Protein AF-A0A9P9JAS7-F1 (afdb_monomer_lite)

Radius of gyration: 29.0 Å; chains: 1; bounding box: 61×31×94 Å

Sequence (196 aa):
MQTLDLPKITDNLLELAVKLEAFAKVIIDGESLAVHAGHPADKQPMRDRVAIAGLTMTPQEVTQYEAWVSGCTVPPIHWKTGRKRSPSLVAKAHYELRAQAMNVIWECNQATPENVVWLTTKKAHMMPLITAIVKIAKARKDLVASVAELDAAELQFTREALATTTKGLTKTGLLSAGYPTGSPTPGTSSGPVSRL

Organism: NCBI:txid1079267

Secondary structure (DSSP, 8-state):
----PPP-TT--HHHHHHHHHHHHHHHHTT--HHHHTT-------TTHHHHHHHHTS-HHHHHHHHHHHTTPPPPP--TTTS----S-STTHHHHHHHHHHHHHHTT-S---HHHHHHHHHH-GGGHHHHHHHHHHHHHHHHHHHHHHHHHHHHHHHHHHHHHHHHHHHHHTTSS-S-----PPPP----------

Foldseek 3Di:
DAAQDFDALPDDPVRLVVSVVVVVVCVVVVHFNCVSNPNDDDPDDPVCLLVVLVVVADPLLNVVQVCLVVPNDDDDDPLVVLFDDDPDPVCQVVLALLQVLVCVSNVHDRRHSRNVVSCCVPPVSCVSPSVSSSSSVVSVVVVVVSVVVSVVSSVVSVVSSVVSSQSSCVVVVNDDPDDDPPDDDDDDDDDDDDDD

Structure (mmCIF, N/CA/C/O backbone):
data_AF-A0A9P9JAS7-F1
#
_entry.id   AF-A0A9P9JAS7-F1
#
loop_
_atom_site.group_PDB
_atom_site.id
_atom_site.type_symbol
_atom_site.label_atom_id
_atom_site.label_alt_id
_atom_site.label_comp_id
_atom_site.label_asym_id
_atom_site.label_entity_id
_atom_site.label_seq_id
_atom_site.pdbx_PDB_ins_code
_atom_site.Cartn_x
_atom_site.Cartn_y
_atom_site.Cartn_z
_atom_site.occupancy
_atom_site.B_iso_or_equiv
_atom_site.auth_seq_id
_atom_site.auth_comp_id
_atom_site.auth_asym_id
_atom_site.auth_atom_id
_atom_site.pdbx_PDB_model_num
ATOM 1 N N . MET A 1 1 ? 27.253 0.731 -12.496 1.00 42.53 1 MET A N 1
ATOM 2 C CA . MET A 1 1 ? 26.172 0.343 -13.425 1.00 42.53 1 MET A CA 1
ATOM 3 C C . MET A 1 1 ? 26.520 0.921 -14.780 1.00 42.53 1 MET A C 1
ATOM 5 O O . MET A 1 1 ? 26.844 2.100 -14.836 1.00 42.53 1 MET A O 1
ATOM 9 N N . GLN A 1 2 ? 26.563 0.094 -15.819 1.00 47.34 2 GLN A N 1
ATOM 10 C CA . GLN A 1 2 ? 26.853 0.529 -17.183 1.00 47.34 2 GLN A CA 1
ATOM 11 C C . GLN A 1 2 ? 25.507 0.743 -17.883 1.00 47.34 2 GLN A C 1
ATOM 13 O O . GLN A 1 2 ? 24.706 -0.184 -17.945 1.00 47.34 2 GLN A O 1
ATOM 18 N N . THR A 1 3 ? 25.222 1.971 -18.312 1.00 58.91 3 THR A N 1
ATOM 19 C CA . THR A 1 3 ? 23.996 2.309 -19.047 1.00 58.91 3 THR A CA 1
ATOM 20 C C . THR A 1 3 ? 24.071 1.760 -20.467 1.00 58.91 3 THR A C 1
ATOM 22 O O . THR A 1 3 ? 25.083 1.930 -21.148 1.00 58.91 3 THR A O 1
ATOM 25 N N . LEU A 1 4 ? 23.009 1.086 -20.896 1.00 69.44 4 LEU A N 1
ATOM 26 C CA . LEU A 1 4 ? 22.873 0.512 -22.227 1.00 69.44 4 LEU A CA 1
ATOM 27 C C . LEU A 1 4 ? 22.334 1.575 -23.188 1.00 69.44 4 LEU A C 1
ATOM 29 O O . LEU A 1 4 ? 21.207 2.046 -23.043 1.00 69.44 4 LEU A O 1
ATOM 33 N N . ASP A 1 5 ? 23.155 1.961 -24.163 1.00 74.00 5 ASP A N 1
ATOM 34 C CA . ASP A 1 5 ? 22.785 2.971 -25.151 1.00 74.00 5 ASP A CA 1
ATOM 35 C C . ASP A 1 5 ? 21.806 2.411 -26.187 1.00 74.00 5 ASP A C 1
ATOM 37 O O . ASP A 1 5 ? 22.015 1.335 -26.755 1.00 74.00 5 ASP A O 1
ATOM 41 N N . LEU A 1 6 ? 20.777 3.197 -26.514 1.00 72.75 6 LEU A N 1
ATOM 42 C CA . LEU A 1 6 ? 19.890 2.896 -27.634 1.00 72.75 6 LEU A CA 1
ATOM 43 C C . LEU A 1 6 ? 20.674 2.818 -28.960 1.00 72.75 6 LEU A C 1
ATOM 45 O O . LEU A 1 6 ? 21.610 3.606 -29.188 1.00 72.75 6 LEU A O 1
ATOM 49 N N . PRO A 1 7 ? 20.279 1.911 -29.876 1.00 79.25 7 PRO A N 1
ATOM 50 C CA . PRO A 1 7 ? 20.753 1.946 -31.245 1.00 79.25 7 PRO A CA 1
ATOM 51 C C . PRO A 1 7 ? 20.388 3.288 -31.872 1.00 79.25 7 PRO A C 1
ATOM 53 O O . PRO A 1 7 ? 19.280 3.794 -31.691 1.00 79.25 7 PRO A O 1
ATOM 56 N N . LYS A 1 8 ? 21.318 3.867 -32.620 1.00 79.69 8 LYS A N 1
ATOM 57 C CA . LYS A 1 8 ? 21.132 5.106 -33.371 1.00 79.69 8 LYS A CA 1
ATOM 58 C C . LYS A 1 8 ? 21.101 4.774 -34.851 1.00 79.69 8 LYS A C 1
ATOM 60 O O . LYS A 1 8 ? 21.763 3.859 -35.322 1.00 79.69 8 LYS A O 1
ATOM 65 N N . ILE A 1 9 ? 20.380 5.578 -35.625 1.00 69.75 9 ILE A N 1
ATOM 66 C CA . ILE A 1 9 ? 20.263 5.376 -37.080 1.00 69.75 9 ILE A CA 1
ATOM 67 C C . ILE A 1 9 ? 21.597 5.571 -37.829 1.00 69.75 9 ILE A C 1
ATOM 69 O O . ILE A 1 9 ? 21.715 5.236 -39.007 1.00 69.75 9 ILE A O 1
ATOM 73 N N . THR A 1 10 ? 22.571 6.188 -37.161 1.00 74.44 10 THR A N 1
ATOM 74 C CA . THR A 1 10 ? 23.934 6.416 -37.645 1.00 74.44 10 THR A CA 1
ATOM 75 C C . THR A 1 10 ? 24.889 5.289 -37.283 1.00 74.44 10 THR A C 1
ATOM 77 O O . THR A 1 10 ? 26.011 5.313 -37.778 1.00 74.44 10 THR A O 1
ATOM 80 N N . ASP A 1 11 ? 24.473 4.347 -36.430 1.00 74.12 11 ASP A N 1
ATOM 81 C CA . ASP A 1 11 ? 25.316 3.220 -36.049 1.00 74.12 11 ASP A CA 1
ATOM 82 C C . ASP A 1 11 ? 25.628 2.376 -37.288 1.00 74.12 11 ASP A C 1
ATOM 84 O O . ASP A 1 11 ? 24.752 2.087 -38.113 1.00 74.12 11 ASP A O 1
ATOM 88 N N . ASN A 1 12 ? 26.887 1.972 -37.421 1.00 78.88 12 ASN A N 1
ATOM 89 C CA . ASN A 1 12 ? 27.264 0.994 -38.432 1.00 78.88 12 ASN A CA 1
ATOM 90 C C . ASN A 1 12 ? 26.831 -0.425 -38.009 1.00 78.88 12 ASN A C 1
ATOM 92 O O . ASN A 1 12 ? 26.418 -0.664 -36.875 1.00 78.88 12 ASN A O 1
ATOM 96 N N . LEU A 1 13 ? 26.914 -1.392 -38.929 1.00 72.06 13 LEU A N 1
ATOM 97 C CA . LEU A 1 13 ? 26.420 -2.754 -38.689 1.00 72.06 13 LEU A CA 1
ATOM 98 C C . LEU A 1 13 ? 27.088 -3.428 -37.475 1.00 72.06 13 LEU A C 1
ATOM 100 O O . LEU A 1 13 ? 26.426 -4.157 -36.740 1.00 72.06 13 LEU A O 1
ATOM 104 N N . LEU A 1 14 ? 28.380 -3.168 -37.258 1.00 76.81 14 LEU A N 1
ATOM 105 C CA . LEU A 1 14 ? 29.140 -3.728 -36.142 1.00 76.81 14 LEU A CA 1
ATOM 106 C C . LEU A 1 14 ? 28.686 -3.113 -34.809 1.00 76.81 14 LEU A C 1
ATOM 108 O O . LEU A 1 14 ? 28.461 -3.831 -33.841 1.00 76.81 14 LEU A O 1
ATOM 112 N N . GLU A 1 15 ? 28.492 -1.795 -34.774 1.00 78.00 15 GLU A N 1
ATOM 113 C CA . GLU A 1 15 ? 27.984 -1.073 -33.598 1.00 78.00 15 GLU A CA 1
ATOM 114 C C . GLU A 1 15 ? 26.563 -1.513 -33.233 1.00 78.00 15 GLU A C 1
ATOM 116 O O . GLU A 1 15 ? 26.253 -1.721 -32.059 1.00 78.00 15 GLU A O 1
ATOM 121 N N . LEU A 1 16 ? 25.712 -1.710 -34.242 1.00 76.06 16 LEU A N 1
ATOM 122 C CA . LEU A 1 16 ? 24.354 -2.210 -34.066 1.00 76.06 16 LEU A CA 1
ATOM 123 C C . LEU A 1 16 ? 24.351 -3.637 -33.501 1.00 76.06 16 LEU A C 1
ATOM 125 O O . LEU A 1 16 ? 23.605 -3.919 -32.566 1.00 76.06 16 LEU A O 1
ATOM 129 N N . ALA A 1 17 ? 25.207 -4.520 -34.028 1.00 74.38 17 ALA A N 1
ATOM 130 C CA . ALA A 1 17 ? 25.334 -5.894 -33.548 1.00 74.38 17 ALA A CA 1
ATOM 131 C C . ALA A 1 17 ? 25.777 -5.949 -32.077 1.00 74.38 17 ALA A C 1
ATOM 133 O O . ALA A 1 17 ? 25.144 -6.641 -31.284 1.00 74.38 17 ALA A O 1
ATOM 134 N N . VAL A 1 18 ? 26.782 -5.156 -31.690 1.00 81.88 18 VAL A N 1
ATOM 135 C CA . VAL A 1 18 ? 27.270 -5.087 -30.300 1.00 81.88 18 VAL A CA 1
ATOM 136 C C . VAL A 1 18 ? 26.178 -4.594 -29.343 1.00 81.88 18 VAL A C 1
ATOM 138 O O . VAL A 1 18 ? 26.009 -5.149 -28.257 1.00 81.88 18 VAL A O 1
ATOM 141 N N . LYS A 1 19 ? 25.397 -3.579 -29.735 1.00 81.19 19 LYS A N 1
ATOM 142 C CA . LYS A 1 19 ? 24.292 -3.066 -28.904 1.00 81.19 19 LYS A CA 1
ATOM 143 C C . LYS A 1 19 ? 23.156 -4.079 -28.754 1.00 81.19 19 LYS A C 1
ATOM 145 O O . LYS A 1 19 ? 22.638 -4.255 -27.654 1.00 81.19 19 LYS A O 1
ATOM 150 N N . LEU A 1 20 ? 22.789 -4.776 -29.831 1.00 78.50 20 LEU A N 1
ATOM 151 C CA . LEU A 1 20 ? 21.762 -5.822 -29.786 1.00 78.50 20 LEU A CA 1
ATOM 152 C C . LEU A 1 20 ? 22.213 -7.044 -28.977 1.00 78.50 20 LEU A C 1
ATOM 154 O O . LEU A 1 20 ? 21.402 -7.627 -28.263 1.00 78.50 20 LEU A O 1
ATOM 158 N N . GLU A 1 21 ? 23.495 -7.407 -29.036 1.00 80.50 21 GLU A N 1
ATOM 159 C CA . GLU A 1 21 ? 24.067 -8.475 -28.212 1.00 80.50 21 GLU A CA 1
ATOM 160 C C . GLU A 1 21 ? 24.049 -8.103 -26.723 1.00 80.50 21 GLU A C 1
ATOM 162 O O . GLU A 1 21 ? 23.674 -8.919 -25.878 1.00 80.50 21 GLU A O 1
ATOM 167 N N . ALA A 1 22 ? 24.349 -6.844 -26.395 1.00 79.25 22 ALA A N 1
ATOM 168 C CA . ALA A 1 22 ? 24.224 -6.337 -25.035 1.00 79.25 22 ALA A CA 1
ATOM 169 C C . ALA A 1 22 ? 22.765 -6.353 -24.533 1.00 79.25 22 ALA A C 1
ATOM 171 O O . ALA A 1 22 ? 22.526 -6.711 -23.380 1.00 79.25 22 ALA A O 1
ATOM 172 N N . PHE A 1 23 ? 21.780 -6.050 -25.389 1.00 78.31 23 PHE A N 1
ATOM 173 C CA . PHE A 1 23 ? 20.361 -6.214 -25.042 1.00 78.31 23 PHE A CA 1
ATOM 174 C C . PHE A 1 23 ? 19.978 -7.678 -24.830 1.00 78.31 23 PHE A C 1
ATOM 176 O O . PHE A 1 23 ? 19.316 -8.003 -23.846 1.00 78.31 23 PHE A O 1
ATOM 183 N N . ALA A 1 24 ? 20.409 -8.568 -25.726 1.00 76.50 24 ALA A N 1
ATOM 184 C CA . ALA A 1 24 ? 20.136 -9.996 -25.614 1.00 76.50 24 ALA A CA 1
ATOM 185 C C . ALA A 1 24 ? 20.698 -10.571 -24.308 1.00 76.50 24 ALA A C 1
ATOM 187 O O . ALA A 1 24 ? 20.021 -11.350 -23.644 1.00 76.50 24 ALA A O 1
ATOM 188 N N . LYS A 1 25 ? 21.895 -10.134 -23.903 1.00 78.25 25 LYS A N 1
ATOM 189 C CA . LYS A 1 25 ? 22.511 -10.537 -22.638 1.00 78.25 25 LYS A CA 1
ATOM 190 C C . LYS A 1 25 ? 21.661 -10.155 -21.422 1.00 78.25 25 LYS A C 1
ATOM 192 O O . LYS A 1 25 ? 21.391 -11.017 -20.597 1.00 78.25 25 LYS A O 1
ATOM 197 N N . VAL A 1 26 ? 21.173 -8.914 -21.356 1.00 73.81 26 VAL A N 1
ATOM 198 C CA . VAL A 1 26 ? 20.294 -8.452 -20.261 1.00 73.81 26 VAL A CA 1
ATOM 199 C C . VAL A 1 26 ? 19.006 -9.279 -20.181 1.00 73.81 26 VAL A C 1
ATOM 201 O O . VAL A 1 26 ? 18.602 -9.679 -19.091 1.00 73.81 26 VAL A O 1
ATOM 204 N N . ILE A 1 27 ? 18.402 -9.604 -21.329 1.00 71.38 27 ILE A N 1
ATOM 205 C CA . ILE A 1 27 ? 17.203 -10.455 -21.385 1.00 71.38 27 ILE A CA 1
ATOM 206 C C . ILE A 1 27 ? 17.510 -11.881 -20.900 1.00 71.38 27 ILE A C 1
ATOM 208 O O . ILE A 1 27 ? 16.730 -12.452 -20.139 1.00 71.38 27 ILE A O 1
ATOM 212 N N . ILE A 1 28 ? 18.628 -12.469 -21.339 1.00 68.62 28 ILE A N 1
ATOM 213 C CA . ILE A 1 28 ? 19.040 -13.832 -20.960 1.00 68.62 28 ILE A CA 1
ATOM 214 C C . ILE A 1 28 ? 19.311 -13.927 -19.455 1.00 68.62 28 ILE A C 1
ATOM 216 O O . ILE A 1 28 ? 18.932 -14.918 -18.830 1.00 68.62 28 ILE A O 1
ATOM 220 N N . ASP A 1 29 ? 19.894 -12.883 -18.871 1.00 70.25 29 ASP A N 1
ATOM 221 C CA . ASP A 1 29 ? 20.162 -12.788 -17.434 1.00 70.25 29 ASP A CA 1
ATOM 222 C C . ASP A 1 29 ? 18.875 -12.542 -16.608 1.00 70.25 29 ASP A C 1
ATOM 224 O O . ASP A 1 29 ? 18.913 -12.500 -15.376 1.00 70.25 29 ASP A O 1
ATOM 228 N N . GLY A 1 30 ? 17.713 -12.432 -17.270 1.00 59.44 30 GLY A N 1
ATOM 229 C CA . GLY A 1 30 ? 16.406 -12.239 -16.640 1.00 59.44 30 GLY A CA 1
ATOM 230 C C . GLY A 1 30 ? 16.213 -10.835 -16.068 1.00 59.44 30 GLY A C 1
ATOM 231 O O . GLY A 1 30 ? 15.394 -10.638 -15.168 1.00 59.44 30 GLY A O 1
ATOM 232 N N . GLU A 1 31 ? 16.984 -9.863 -16.550 1.00 67.50 31 GLU A N 1
ATOM 233 C CA . GLU A 1 31 ? 16.953 -8.486 -16.079 1.00 67.50 31 GLU A CA 1
ATOM 234 C C . GLU A 1 31 ? 16.140 -7.589 -17.025 1.00 67.50 31 GLU A C 1
ATOM 236 O O . GLU A 1 31 ? 16.062 -7.827 -18.227 1.00 67.50 31 GLU A O 1
ATOM 241 N N . SER A 1 32 ? 15.520 -6.533 -16.485 1.00 64.44 32 SER A N 1
ATOM 242 C CA . SER A 1 32 ? 14.737 -5.589 -17.296 1.00 64.44 32 SER A CA 1
ATOM 243 C C . SER A 1 32 ? 15.653 -4.661 -18.097 1.00 64.44 32 SER A C 1
ATOM 245 O O . SER A 1 32 ? 16.600 -4.063 -17.559 1.00 64.44 32 SER A O 1
ATOM 247 N N . LEU A 1 33 ? 15.336 -4.500 -19.384 1.00 68.12 33 LEU A N 1
ATOM 248 C CA . LEU A 1 33 ? 16.047 -3.591 -20.288 1.00 68.12 33 LEU A CA 1
ATOM 249 C C . LEU A 1 33 ? 15.844 -2.122 -19.905 1.00 68.12 33 LEU A C 1
ATOM 251 O O . LEU A 1 33 ? 16.777 -1.328 -20.019 1.00 68.12 33 LEU A O 1
ATOM 255 N N . ALA A 1 34 ? 14.656 -1.764 -19.409 1.00 63.66 34 ALA A N 1
ATOM 256 C CA . ALA A 1 34 ? 14.323 -0.393 -19.027 1.00 63.66 34 ALA A CA 1
ATOM 257 C C . ALA A 1 34 ? 15.226 0.112 -17.886 1.00 63.66 34 ALA A C 1
ATOM 259 O O . ALA A 1 34 ? 15.733 1.234 -17.945 1.00 63.66 34 ALA A O 1
ATOM 260 N N . VAL A 1 35 ? 15.523 -0.753 -16.907 1.00 62.25 35 VAL A N 1
ATOM 261 C CA . VAL A 1 35 ? 16.476 -0.473 -15.814 1.00 62.25 35 VAL A CA 1
ATOM 262 C C . VAL A 1 35 ? 17.856 -0.117 -16.355 1.00 62.25 35 VAL A C 1
ATOM 264 O O . VAL A 1 35 ? 18.477 0.859 -15.936 1.00 62.25 35 VAL A O 1
ATOM 267 N N . HIS A 1 36 ? 18.344 -0.915 -17.302 1.00 62.56 36 HIS A N 1
ATOM 268 C CA . HIS A 1 36 ? 19.680 -0.760 -17.868 1.00 62.56 36 HIS A CA 1
ATOM 269 C C . HIS A 1 36 ? 19.775 0.410 -18.854 1.00 62.56 36 HIS A C 1
ATOM 271 O O . HIS A 1 36 ? 20.854 0.971 -19.034 1.00 62.56 36 HIS A O 1
ATOM 277 N N . ALA A 1 37 ? 18.646 0.835 -19.421 1.00 63.75 37 ALA A N 1
ATOM 278 C CA . ALA A 1 37 ? 18.504 2.023 -20.256 1.00 63.75 37 ALA A CA 1
ATOM 279 C C . ALA A 1 37 ? 18.331 3.333 -19.456 1.00 63.75 37 ALA A C 1
ATOM 281 O O . ALA A 1 37 ? 18.042 4.380 -20.034 1.00 63.75 37 ALA A O 1
ATOM 282 N N . GLY A 1 38 ? 18.481 3.293 -18.127 1.00 56.31 38 GLY A N 1
ATOM 283 C CA . GLY A 1 38 ? 18.398 4.475 -17.268 1.00 56.31 38 GLY A CA 1
ATOM 284 C C . GLY A 1 38 ? 16.978 4.882 -16.867 1.00 56.31 38 GLY A C 1
ATOM 285 O O . GLY A 1 38 ? 16.805 5.978 -16.336 1.00 56.31 38 GLY A O 1
ATOM 286 N N . HIS A 1 39 ? 15.966 4.030 -17.078 1.00 52.97 39 HIS A N 1
ATOM 287 C CA . HIS A 1 39 ? 14.674 4.222 -16.416 1.00 52.97 39 HIS A CA 1
ATOM 288 C C . HIS A 1 39 ? 14.785 3.714 -14.972 1.00 52.97 39 HIS A C 1
ATOM 290 O O . HIS A 1 39 ? 15.245 2.590 -14.755 1.00 52.97 39 HIS A O 1
ATOM 296 N N . PRO A 1 40 ? 14.398 4.512 -13.964 1.00 48.91 40 PRO A N 1
ATOM 297 C CA . PRO A 1 40 ? 14.462 4.079 -12.578 1.00 48.91 40 PRO A CA 1
ATOM 298 C C . PRO A 1 40 ? 13.415 2.982 -12.350 1.00 48.91 40 PRO A C 1
ATOM 300 O O . PRO A 1 40 ? 12.235 3.276 -12.192 1.00 48.91 40 PRO A O 1
ATOM 303 N N . ALA A 1 41 ? 13.831 1.715 -12.346 1.00 45.88 41 ALA A N 1
ATOM 304 C CA . ALA A 1 41 ? 13.012 0.631 -11.815 1.00 45.88 41 ALA A CA 1
ATOM 305 C C . ALA A 1 41 ? 13.591 0.186 -10.477 1.00 45.88 41 ALA A C 1
ATOM 307 O O . ALA A 1 41 ? 14.676 -0.402 -10.415 1.00 45.88 41 ALA A O 1
ATOM 308 N N . ASP A 1 42 ? 12.857 0.460 -9.403 1.00 48.50 42 ASP A N 1
ATOM 309 C CA . ASP A 1 42 ? 13.198 -0.052 -8.085 1.00 48.50 42 ASP A CA 1
ATOM 310 C C . ASP A 1 42 ? 12.954 -1.565 -8.044 1.00 48.50 42 ASP A C 1
ATOM 312 O O . ASP A 1 42 ? 11.822 -2.055 -8.035 1.00 48.50 42 ASP A O 1
ATOM 316 N N . LYS A 1 43 ? 14.050 -2.329 -7.977 1.00 45.28 43 LYS A N 1
ATOM 317 C CA . LYS A 1 43 ? 14.059 -3.757 -7.635 1.00 45.28 43 LYS A CA 1
ATOM 318 C C . LYS A 1 43 ? 13.733 -3.940 -6.139 1.00 45.28 43 LYS A C 1
ATOM 320 O O . LYS A 1 43 ? 14.584 -4.429 -5.401 1.00 45.28 43 LYS A O 1
ATOM 325 N N . GLN A 1 44 ? 12.545 -3.564 -5.652 1.00 46.44 44 GLN A N 1
ATOM 326 C CA . GLN A 1 44 ? 12.180 -3.816 -4.245 1.00 46.44 44 GLN A CA 1
ATOM 327 C C . GLN A 1 44 ? 11.183 -4.976 -4.073 1.00 46.44 44 GLN A C 1
ATOM 329 O O . GLN A 1 44 ? 9.996 -4.853 -4.401 1.00 46.44 44 GLN A O 1
ATOM 334 N N . PRO A 1 45 ? 11.636 -6.138 -3.548 1.00 43.28 45 PRO A N 1
ATOM 335 C CA . PRO A 1 45 ? 10.778 -7.290 -3.315 1.00 43.28 45 PRO A CA 1
ATOM 336 C C . PRO A 1 45 ? 9.741 -7.007 -2.222 1.00 43.28 45 PRO A C 1
ATOM 338 O O . PRO A 1 45 ? 9.904 -6.163 -1.348 1.00 43.28 45 PRO A O 1
ATOM 341 N N . MET A 1 46 ? 8.667 -7.795 -2.226 1.00 40.66 46 MET A N 1
ATOM 342 C CA . MET A 1 46 ? 7.480 -7.691 -1.364 1.00 40.66 46 MET A CA 1
ATOM 343 C C . MET A 1 46 ? 7.732 -7.538 0.153 1.00 40.66 46 MET A C 1
ATOM 345 O O . MET A 1 46 ? 6.848 -7.053 0.862 1.00 40.66 46 MET A O 1
ATOM 349 N N . ARG A 1 47 ? 8.927 -7.899 0.638 1.00 38.84 47 ARG A N 1
ATOM 350 C CA . ARG A 1 47 ? 9.388 -7.731 2.027 1.00 38.84 47 ARG A CA 1
ATOM 351 C C . ARG A 1 47 ? 9.679 -6.273 2.408 1.00 38.84 47 ARG A C 1
ATOM 353 O O . ARG A 1 47 ? 9.501 -5.927 3.569 1.00 38.84 47 ARG A O 1
ATOM 360 N N . ASP A 1 48 ? 9.988 -5.411 1.440 1.00 53.81 48 ASP A N 1
ATOM 361 C CA . ASP A 1 48 ? 10.202 -3.975 1.658 1.00 53.81 48 ASP A CA 1
ATOM 362 C C . ASP A 1 48 ? 8.896 -3.176 1.772 1.00 53.81 48 ASP A C 1
ATOM 364 O O . ASP A 1 48 ? 8.908 -2.004 2.106 1.00 53.81 48 ASP A O 1
ATOM 368 N N . ARG A 1 49 ? 7.721 -3.775 1.546 1.00 53.91 49 ARG A N 1
ATOM 369 C CA . ARG A 1 49 ? 6.449 -3.021 1.484 1.00 53.91 49 ARG A CA 1
ATOM 370 C C . ARG A 1 49 ? 5.986 -2.489 2.841 1.00 53.91 49 ARG A C 1
ATOM 372 O O . ARG A 1 49 ? 5.410 -1.407 2.911 1.00 53.91 49 ARG A O 1
ATOM 379 N N . VAL A 1 50 ? 6.232 -3.247 3.912 1.00 56.66 50 VAL A N 1
ATOM 380 C CA . VAL A 1 50 ? 6.040 -2.770 5.293 1.00 56.66 50 VAL A CA 1
ATOM 381 C C . VAL A 1 50 ? 7.169 -1.818 5.677 1.00 56.66 50 VAL A C 1
ATOM 383 O O . VAL A 1 50 ? 6.908 -0.866 6.396 1.00 56.66 50 VAL A O 1
ATOM 386 N N . ALA A 1 51 ? 8.383 -2.009 5.150 1.00 58.91 51 ALA A N 1
ATOM 387 C CA . ALA A 1 51 ? 9.517 -1.124 5.403 1.00 58.91 51 ALA A CA 1
ATOM 388 C C . ALA A 1 51 ? 9.320 0.267 4.766 1.00 58.91 51 ALA A C 1
ATOM 390 O O . ALA A 1 51 ? 9.412 1.265 5.469 1.00 58.91 51 ALA A O 1
ATOM 391 N N . ILE A 1 52 ? 8.931 0.347 3.488 1.00 60.12 52 ILE A N 1
ATOM 392 C CA . ILE A 1 52 ? 8.621 1.588 2.756 1.00 60.12 52 ILE A CA 1
ATOM 393 C C . ILE A 1 52 ? 7.416 2.298 3.379 1.00 60.12 52 ILE A C 1
ATOM 395 O O . ILE A 1 52 ? 7.459 3.502 3.624 1.00 60.12 52 ILE A O 1
ATOM 399 N N . ALA A 1 53 ? 6.342 1.563 3.694 1.00 60.78 53 ALA A N 1
ATOM 400 C CA . ALA A 1 53 ? 5.221 2.150 4.422 1.00 60.78 53 ALA A CA 1
ATOM 401 C C . ALA A 1 53 ? 5.667 2.622 5.819 1.00 60.78 53 ALA A C 1
ATOM 403 O O . ALA A 1 53 ? 5.301 3.723 6.230 1.00 60.78 53 ALA A O 1
ATOM 404 N N . GLY A 1 54 ? 6.520 1.840 6.486 1.00 62.00 54 GLY A N 1
ATOM 405 C CA . GLY A 1 54 ? 7.158 2.123 7.770 1.00 62.00 54 GLY A CA 1
ATOM 406 C C . GLY A 1 54 ? 7.961 3.423 7.783 1.00 62.00 54 GLY A C 1
ATOM 407 O O . GLY A 1 54 ? 7.868 4.162 8.7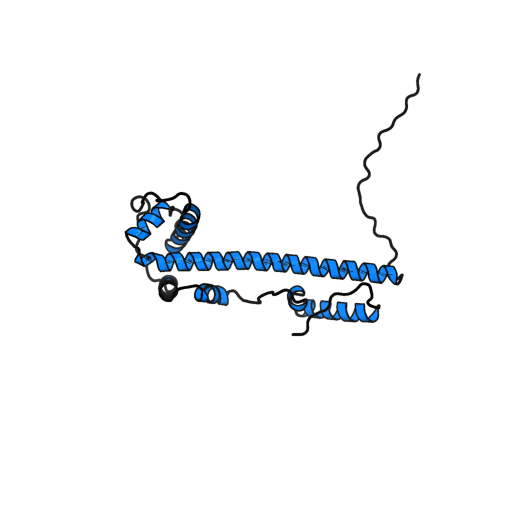56 1.00 62.00 54 GLY A O 1
ATOM 408 N N . LEU A 1 55 ? 8.641 3.777 6.683 1.00 66.25 55 LEU A N 1
ATOM 409 C CA . LEU A 1 55 ? 9.344 5.065 6.540 1.00 66.25 55 LEU A CA 1
ATOM 410 C C . LEU A 1 55 ? 8.401 6.269 6.657 1.00 66.25 55 LEU A C 1
ATOM 412 O O . LEU A 1 55 ? 8.805 7.341 7.098 1.00 66.25 55 LEU A O 1
ATOM 416 N N . THR A 1 56 ? 7.139 6.100 6.262 1.00 78.06 56 THR A N 1
ATOM 417 C CA . THR A 1 56 ? 6.114 7.150 6.360 1.00 78.06 56 THR A CA 1
ATOM 418 C C . THR A 1 56 ? 5.242 7.014 7.605 1.00 78.06 56 THR A C 1
ATOM 420 O O . THR A 1 56 ? 4.384 7.869 7.847 1.00 78.06 56 THR A O 1
ATOM 423 N N . MET A 1 57 ? 5.403 5.938 8.380 1.00 87.38 57 MET A N 1
ATOM 424 C CA . MET A 1 57 ? 4.616 5.678 9.579 1.00 87.38 57 MET A CA 1
ATOM 425 C C . MET A 1 57 ? 5.217 6.354 10.807 1.00 87.38 57 MET A C 1
ATOM 427 O O . MET A 1 57 ? 6.425 6.512 10.944 1.00 87.38 57 MET A O 1
ATOM 431 N N . THR A 1 58 ? 4.351 6.734 11.740 1.00 91.00 58 THR A N 1
ATOM 432 C CA . THR A 1 58 ? 4.800 7.123 13.081 1.00 91.00 58 THR A CA 1
ATOM 433 C C . THR A 1 58 ? 5.151 5.874 13.900 1.00 91.00 58 THR A C 1
ATOM 435 O O . THR A 1 58 ? 4.593 4.804 13.638 1.00 91.00 58 THR A O 1
ATOM 438 N N . PRO A 1 59 ? 5.989 5.981 14.950 1.00 90.25 59 PRO A N 1
ATOM 439 C CA . PRO A 1 59 ? 6.294 4.841 15.819 1.00 90.25 59 PRO A CA 1
ATOM 440 C C . PRO A 1 59 ? 5.036 4.161 16.379 1.00 90.25 59 PRO A C 1
ATOM 442 O O . PRO A 1 59 ? 4.945 2.940 16.416 1.00 90.25 59 PRO A O 1
ATOM 445 N N . GLN A 1 60 ? 4.013 4.949 16.728 1.00 91.44 60 GLN A N 1
ATOM 446 C CA . GLN A 1 60 ? 2.745 4.434 17.245 1.00 91.44 60 GLN A CA 1
ATOM 447 C C . GLN A 1 60 ? 1.949 3.637 16.197 1.00 91.44 60 GLN A C 1
ATOM 449 O O . GLN A 1 60 ? 1.290 2.656 16.539 1.00 91.44 60 GLN A O 1
ATOM 454 N N . GLU A 1 61 ? 1.995 4.050 14.930 1.00 92.81 61 GLU A N 1
ATOM 455 C CA . GLU A 1 61 ? 1.371 3.322 13.819 1.00 92.81 61 GLU A CA 1
ATOM 456 C C . GLU A 1 61 ? 2.054 1.968 13.596 1.00 92.81 61 GLU A C 1
ATOM 458 O O . GLU A 1 61 ? 1.358 0.960 13.474 1.00 92.81 61 GLU A O 1
ATOM 463 N N . VAL A 1 62 ? 3.394 1.938 13.616 1.00 89.69 62 VAL A N 1
ATOM 464 C CA . VAL A 1 62 ? 4.188 0.706 13.475 1.00 89.69 62 VAL A CA 1
ATOM 465 C C . VAL A 1 62 ? 3.879 -0.264 14.612 1.00 89.69 62 VAL A C 1
ATOM 467 O O . VAL A 1 62 ? 3.447 -1.383 14.353 1.00 89.69 62 VAL A O 1
ATOM 470 N N . THR A 1 63 ? 3.991 0.181 15.866 1.00 91.69 63 THR A N 1
ATOM 471 C CA . THR A 1 63 ? 3.757 -0.679 17.036 1.00 91.69 63 THR A CA 1
ATOM 472 C C . THR A 1 63 ? 2.350 -1.276 17.050 1.00 91.69 63 THR A C 1
ATOM 474 O O . THR A 1 63 ? 2.182 -2.457 17.346 1.00 91.69 63 THR A O 1
ATOM 477 N N . GLN A 1 64 ? 1.315 -0.494 16.721 1.00 93.25 64 GLN A N 1
ATOM 478 C CA . GLN A 1 64 ? -0.051 -1.026 16.684 1.00 93.25 64 GLN A CA 1
ATOM 479 C C . GLN A 1 64 ? -0.267 -2.006 15.531 1.00 93.25 64 GLN A C 1
ATOM 481 O O . GLN A 1 64 ? -0.982 -2.993 15.705 1.00 93.25 64 GLN A O 1
ATOM 486 N N . TYR A 1 65 ? 0.336 -1.748 14.370 1.00 91.75 65 TYR A N 1
ATOM 487 C CA . TYR A 1 65 ? 0.274 -2.665 13.239 1.00 91.75 65 TYR A CA 1
ATOM 488 C C . TYR A 1 65 ? 0.966 -3.995 13.554 1.00 91.75 65 TYR A C 1
ATOM 490 O O . TYR A 1 65 ? 0.371 -5.049 13.354 1.00 91.75 65 TYR A O 1
ATOM 498 N N . GLU A 1 66 ? 2.177 -3.960 14.110 1.00 89.56 66 GLU A N 1
ATOM 499 C CA . GLU A 1 66 ? 2.915 -5.160 14.517 1.00 89.56 66 GLU A CA 1
ATOM 500 C C . GLU A 1 66 ? 2.165 -5.959 15.583 1.00 89.56 66 GLU A C 1
ATOM 502 O O . GLU A 1 66 ? 2.060 -7.182 15.479 1.00 89.56 66 GLU A O 1
ATOM 507 N N . ALA A 1 67 ? 1.578 -5.278 16.573 1.00 91.12 67 ALA A N 1
ATOM 508 C CA . ALA A 1 67 ? 0.749 -5.924 17.583 1.00 91.12 67 ALA A CA 1
ATOM 509 C C . ALA A 1 67 ? -0.469 -6.618 16.953 1.00 91.12 67 ALA A C 1
ATOM 511 O O . ALA A 1 67 ? -0.761 -7.766 17.285 1.00 91.12 67 ALA A O 1
ATOM 512 N N . TRP A 1 68 ? -1.161 -5.953 16.023 1.00 93.38 68 TRP A N 1
ATOM 513 C CA . TRP A 1 68 ? -2.303 -6.531 15.309 1.00 93.38 68 TRP A CA 1
ATOM 514 C C . TRP A 1 68 ? -1.900 -7.751 14.469 1.00 93.38 68 TRP A C 1
ATOM 516 O O . TRP A 1 68 ? -2.530 -8.799 14.583 1.00 93.38 68 TRP A O 1
ATOM 526 N N . VAL A 1 69 ? -0.806 -7.663 13.703 1.00 87.19 69 VAL A N 1
ATOM 527 C CA . VAL A 1 69 ? -0.268 -8.787 12.909 1.00 87.19 69 VAL A CA 1
ATOM 528 C C . VAL A 1 69 ? 0.159 -9.960 13.795 1.00 87.19 69 VAL A C 1
ATOM 530 O O . VAL A 1 69 ? -0.003 -11.113 13.407 1.00 87.19 69 VAL A O 1
ATOM 533 N N . SER A 1 70 ? 0.649 -9.680 15.004 1.00 90.19 70 SER A N 1
ATOM 534 C CA . SER A 1 70 ? 1.022 -10.699 15.995 1.00 90.19 70 SER A CA 1
ATOM 535 C C . SER A 1 70 ? -0.186 -11.360 16.680 1.00 90.19 70 SER A C 1
ATOM 537 O O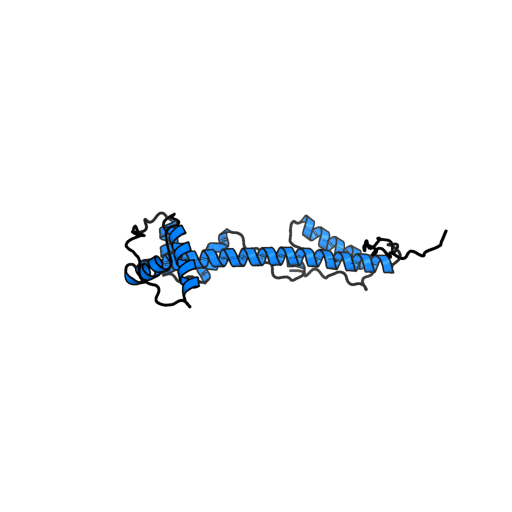 . SER A 1 70 ? -0.006 -12.172 17.584 1.00 90.19 70 SER A O 1
ATOM 539 N N . GLY A 1 71 ? -1.416 -11.019 16.276 1.00 88.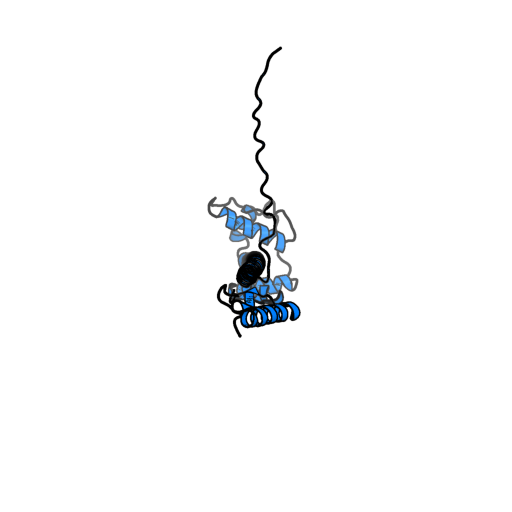81 71 GLY A N 1
ATOM 540 C CA . GLY A 1 71 ? -2.651 -11.614 16.789 1.00 88.81 71 GLY A CA 1
ATOM 541 C C . GLY A 1 71 ? -3.292 -10.859 17.955 1.00 88.81 71 GLY A C 1
ATOM 542 O O . GLY A 1 71 ? -4.191 -11.396 18.603 1.00 88.81 71 GLY A O 1
ATOM 543 N N . CYS A 1 72 ? -2.869 -9.622 18.246 1.00 89.31 72 CYS A N 1
ATOM 544 C CA . CYS A 1 72 ? -3.518 -8.815 19.278 1.00 89.31 72 CYS A CA 1
ATOM 545 C C . CYS A 1 72 ? -4.985 -8.553 18.911 1.00 89.31 72 CYS A C 1
ATOM 547 O O . CYS A 1 72 ? -5.306 -8.065 17.823 1.00 89.31 72 CYS A O 1
ATOM 549 N N . THR A 1 73 ? -5.889 -8.876 19.835 1.00 89.38 73 THR A N 1
ATOM 550 C CA . THR A 1 73 ? -7.328 -8.771 19.601 1.00 89.38 73 THR A CA 1
ATOM 551 C C . THR A 1 73 ? -7.772 -7.312 19.585 1.00 89.38 73 THR A C 1
ATOM 553 O O . THR A 1 73 ? -7.604 -6.574 20.557 1.00 89.38 73 THR A O 1
ATOM 556 N N . VAL A 1 74 ? -8.400 -6.899 18.487 1.00 90.12 74 VAL A N 1
ATOM 557 C CA . VAL A 1 74 ? -8.990 -5.563 18.365 1.00 90.12 74 VAL A CA 1
ATOM 558 C C . VAL A 1 74 ? -10.360 -5.503 19.050 1.00 90.12 74 VAL A C 1
ATOM 560 O O . VAL A 1 74 ? -11.154 -6.438 18.920 1.00 90.12 74 VAL A O 1
ATOM 563 N N . PRO A 1 75 ? -10.695 -4.410 19.765 1.00 89.56 75 PRO A N 1
ATOM 564 C CA . PRO A 1 75 ? -11.999 -4.279 20.403 1.00 89.56 75 PRO A CA 1
ATOM 565 C C . PRO A 1 75 ? -13.138 -4.373 19.376 1.00 89.56 75 PRO A C 1
ATOM 567 O O . PRO A 1 75 ? -13.048 -3.737 18.321 1.00 89.56 75 PRO A O 1
ATOM 570 N N . PRO A 1 76 ? -14.234 -5.090 19.669 1.00 89.94 76 PRO A N 1
ATOM 571 C CA . PRO A 1 76 ? -15.344 -5.213 18.734 1.00 89.94 76 PRO A CA 1
ATOM 572 C C . PRO A 1 76 ? -16.037 -3.863 18.495 1.00 89.94 76 PRO A C 1
ATOM 574 O O . PRO A 1 76 ? -16.121 -3.006 19.384 1.00 89.94 76 PRO A O 1
ATOM 577 N N . ILE A 1 77 ? -16.561 -3.683 17.279 1.00 88.00 77 ILE A N 1
ATOM 578 C CA . ILE A 1 77 ? -17.352 -2.514 16.885 1.00 88.00 77 ILE A CA 1
ATOM 579 C C . ILE A 1 77 ? -18.779 -2.950 16.575 1.00 88.00 77 ILE A C 1
ATOM 581 O O . ILE A 1 77 ? -19.028 -3.814 15.738 1.00 88.00 77 ILE A O 1
ATOM 585 N N . HIS A 1 78 ? -19.742 -2.280 17.201 1.00 90.00 78 HIS A N 1
ATOM 586 C CA . HIS A 1 78 ? -21.145 -2.413 16.839 1.00 90.00 78 HIS A CA 1
ATOM 587 C C . HIS A 1 78 ? -21.461 -1.505 15.644 1.00 90.00 78 HIS A C 1
ATOM 589 O O . HIS A 1 78 ? -21.787 -0.333 15.809 1.00 90.00 78 HIS A O 1
ATOM 595 N N . TRP A 1 79 ? -21.378 -2.034 14.422 1.00 88.56 79 TRP A N 1
ATOM 596 C CA . TRP A 1 79 ? -21.464 -1.252 13.174 1.00 88.56 79 TRP A CA 1
ATOM 597 C C . TRP A 1 79 ? -22.737 -0.416 13.003 1.00 88.56 79 TRP A C 1
ATOM 599 O O . TRP A 1 79 ? -22.712 0.623 12.336 1.00 88.56 79 TRP A O 1
ATOM 609 N N . LYS A 1 80 ? -23.859 -0.857 13.586 1.00 87.25 80 LYS A N 1
ATOM 610 C CA . LYS A 1 80 ? -25.149 -0.152 13.515 1.00 87.25 80 LYS A CA 1
ATOM 611 C C . LYS A 1 80 ? -25.227 1.034 14.479 1.00 87.25 80 LYS A C 1
ATOM 613 O O . LYS A 1 80 ? -25.740 2.079 14.101 1.00 87.25 80 LYS A O 1
ATOM 618 N N . THR A 1 81 ? -24.712 0.883 15.698 1.00 87.56 81 THR A N 1
ATOM 619 C CA . THR A 1 81 ? -24.806 1.902 16.758 1.00 87.56 81 THR A CA 1
ATOM 620 C C . THR A 1 81 ? -23.583 2.816 16.802 1.00 87.56 81 THR A C 1
ATOM 622 O O . THR A 1 81 ? -23.674 3.969 17.214 1.00 87.56 81 THR A O 1
ATOM 625 N N . GLY A 1 82 ? -22.436 2.332 16.332 1.00 85.56 82 GLY A N 1
ATOM 626 C CA . GLY A 1 82 ? -21.184 3.070 16.261 1.00 85.56 82 GLY A CA 1
ATOM 627 C C . GLY A 1 82 ? -21.096 3.976 15.040 1.00 85.56 82 GLY A C 1
ATOM 628 O O . GLY A 1 82 ? -20.159 3.833 14.260 1.00 85.56 82 GLY A O 1
ATOM 629 N N . ARG A 1 83 ? -22.074 4.865 14.836 1.00 88.19 83 ARG A N 1
ATOM 630 C CA . ARG A 1 83 ? -22.136 5.794 13.696 1.00 88.19 83 ARG A CA 1
ATOM 631 C C . ARG A 1 83 ? -22.237 7.235 14.172 1.00 88.19 83 ARG A C 1
ATOM 633 O O . ARG A 1 83 ? -22.859 7.529 15.191 1.00 88.19 83 ARG A O 1
ATOM 640 N N . LYS A 1 84 ? -21.619 8.144 13.425 1.00 87.50 84 LYS A N 1
ATOM 641 C CA . LYS A 1 84 ? -21.749 9.588 13.611 1.00 87.50 84 LYS A CA 1
ATOM 642 C C . LYS A 1 84 ? -21.748 10.252 12.243 1.00 87.50 84 LYS A C 1
ATOM 644 O O . LYS A 1 84 ? -20.949 9.888 11.385 1.00 87.50 84 LYS A O 1
ATOM 649 N N . ARG A 1 85 ? -22.635 11.230 12.049 1.00 83.25 85 ARG A N 1
ATOM 650 C CA . ARG A 1 85 ? -22.755 11.948 10.776 1.00 83.25 85 ARG A CA 1
ATOM 651 C C . ARG A 1 85 ? -21.405 12.550 10.384 1.00 83.25 85 ARG A C 1
ATOM 653 O O . ARG A 1 85 ? -20.762 13.200 11.212 1.00 83.25 85 ARG A O 1
ATOM 660 N N . SER A 1 86 ? -20.992 12.330 9.134 1.00 71.12 86 SER A N 1
ATOM 661 C CA . SER A 1 86 ? -19.769 12.942 8.614 1.00 71.12 86 SER A CA 1
ATOM 662 C C . SER A 1 86 ? -19.908 14.468 8.618 1.00 71.12 86 SER A C 1
ATOM 664 O O . SER A 1 86 ? -20.925 14.975 8.139 1.00 71.12 86 SER A O 1
ATOM 666 N N . PRO A 1 87 ? -18.911 15.209 9.131 1.00 66.12 87 PRO A N 1
ATOM 667 C CA . PRO A 1 87 ? -18.972 16.664 9.193 1.00 66.12 87 PRO A CA 1
ATOM 668 C C . PRO A 1 87 ? -18.783 17.336 7.824 1.00 66.12 87 PRO A C 1
ATOM 670 O O . PRO A 1 87 ? -19.071 18.520 7.698 1.00 66.12 87 PRO A O 1
ATOM 673 N N . SER A 1 88 ? -18.285 16.625 6.800 1.00 70.81 88 SER A N 1
ATOM 674 C CA . SER A 1 88 ? -17.919 17.243 5.519 1.00 70.81 88 SER A CA 1
ATOM 675 C C . SER A 1 88 ? -17.992 16.279 4.332 1.00 70.81 88 SER A C 1
ATOM 677 O O . SER A 1 88 ? -17.599 15.114 4.434 1.00 70.81 88 SER A O 1
ATOM 679 N N . LEU A 1 89 ? -18.447 16.802 3.186 1.00 66.75 89 LEU A N 1
ATOM 680 C CA . LEU A 1 89 ? -18.385 16.138 1.878 1.00 66.75 89 LEU A CA 1
ATOM 681 C C . LEU A 1 89 ? -16.969 16.170 1.276 1.00 66.75 89 LEU A C 1
ATOM 683 O O . LEU A 1 89 ? -16.593 15.248 0.561 1.00 66.75 89 LEU A O 1
ATOM 687 N N . VAL A 1 90 ? -16.158 17.178 1.613 1.00 65.81 90 VAL A N 1
ATOM 688 C CA . VAL A 1 90 ? -14.781 17.343 1.106 1.00 65.81 90 VAL A CA 1
ATOM 689 C C . VAL A 1 90 ? -13.853 16.255 1.660 1.00 65.81 90 VAL A C 1
ATOM 691 O O . VAL A 1 90 ? -12.964 15.772 0.968 1.00 65.81 90 VAL A O 1
ATOM 694 N N . ALA A 1 91 ? -14.098 15.791 2.888 1.00 76.44 91 ALA A N 1
ATOM 695 C CA . ALA A 1 91 ? -13.319 14.726 3.524 1.00 76.44 91 ALA A CA 1
ATOM 696 C C . ALA A 1 91 ? -13.836 13.304 3.218 1.00 76.44 91 ALA A C 1
ATOM 698 O O . ALA A 1 91 ? -13.347 12.332 3.797 1.00 76.44 91 ALA A O 1
ATOM 699 N N . LYS A 1 92 ? -14.832 13.155 2.334 1.00 81.62 92 LYS A N 1
ATOM 700 C CA . LYS A 1 92 ? -15.527 11.879 2.114 1.00 81.62 92 LYS A CA 1
ATOM 701 C C . LYS A 1 92 ? -14.583 10.768 1.647 1.00 81.62 92 LYS A C 1
ATOM 703 O O . LYS A 1 92 ? -14.553 9.716 2.277 1.00 81.62 92 LYS A O 1
ATOM 708 N N . ALA A 1 93 ? -13.747 11.035 0.642 1.00 85.19 93 ALA A N 1
ATOM 709 C CA . ALA A 1 93 ? -12.785 10.060 0.114 1.00 85.19 93 ALA A CA 1
ATOM 710 C C . ALA A 1 93 ? -11.787 9.577 1.183 1.00 85.19 93 ALA A C 1
ATOM 712 O O . ALA A 1 93 ? -11.433 8.401 1.255 1.00 85.19 93 ALA A O 1
ATOM 713 N N . HIS A 1 94 ? -11.364 10.480 2.072 1.00 86.25 94 HIS A N 1
ATOM 714 C CA . HIS A 1 94 ? -10.475 10.145 3.183 1.00 86.25 94 HIS A CA 1
ATOM 715 C C . HIS A 1 94 ? -11.144 9.219 4.204 1.00 86.25 94 HIS A C 1
ATOM 717 O O . HIS A 1 94 ? -10.535 8.255 4.672 1.00 86.25 94 HIS A O 1
ATOM 723 N N . TYR A 1 95 ? -12.412 9.474 4.537 1.00 90.69 95 TYR A N 1
ATOM 724 C CA . TYR A 1 95 ? -13.178 8.593 5.419 1.00 90.69 95 TYR A CA 1
ATOM 725 C C . TYR A 1 95 ? -13.544 7.260 4.757 1.00 90.69 95 TYR A C 1
ATOM 727 O O . TYR A 1 95 ? -13.586 6.248 5.447 1.00 90.69 95 TYR A O 1
ATOM 735 N N . GLU A 1 96 ? -13.751 7.222 3.443 1.00 91.81 96 GLU A N 1
ATOM 736 C CA . GLU A 1 96 ? -13.975 5.978 2.699 1.00 91.81 96 GLU A CA 1
ATOM 737 C C . GLU A 1 96 ? -12.745 5.065 2.744 1.00 91.81 96 GLU A C 1
ATOM 739 O O . GLU A 1 96 ? -12.875 3.893 3.094 1.00 91.81 96 GLU A O 1
ATOM 744 N N . LEU A 1 97 ? -11.543 5.600 2.505 1.00 91.56 97 LEU A N 1
ATOM 745 C CA . LEU A 1 97 ? -10.297 4.832 2.633 1.00 91.56 97 LEU A CA 1
ATOM 746 C C . LEU A 1 97 ? -10.119 4.255 4.042 1.00 91.56 97 LEU A C 1
ATOM 748 O O . LEU A 1 97 ? -9.722 3.104 4.215 1.00 91.56 97 LEU A O 1
ATOM 752 N N . ARG A 1 98 ? -10.444 5.040 5.071 1.00 94.12 98 ARG A N 1
ATOM 753 C CA . ARG A 1 98 ? -10.381 4.576 6.461 1.00 94.12 98 ARG A CA 1
ATOM 754 C C . ARG A 1 98 ? -11.444 3.528 6.775 1.00 94.12 98 ARG A C 1
ATOM 756 O O . ARG A 1 98 ? -11.155 2.599 7.518 1.00 94.12 98 ARG A O 1
ATOM 763 N N . ALA A 1 99 ? -12.638 3.640 6.203 1.00 94.25 99 ALA A N 1
ATOM 764 C CA . ALA A 1 99 ? -13.675 2.624 6.344 1.00 94.25 99 ALA A CA 1
ATOM 765 C C . ALA A 1 99 ? -13.239 1.300 5.693 1.00 94.25 99 ALA A C 1
ATOM 767 O O . ALA A 1 99 ? -13.394 0.241 6.291 1.00 94.25 99 ALA A O 1
ATOM 768 N N . GLN A 1 100 ? -12.594 1.356 4.524 1.00 93.44 100 GLN A N 1
ATOM 769 C CA . GLN A 1 100 ? -11.988 0.177 3.897 1.00 93.44 100 GLN A CA 1
ATOM 770 C C . GLN A 1 100 ? -10.892 -0.438 4.778 1.00 93.44 100 GLN A C 1
ATOM 772 O O . GLN A 1 100 ? -10.850 -1.652 4.942 1.00 93.44 100 GLN A O 1
ATOM 777 N N . ALA A 1 101 ? -10.049 0.378 5.414 1.00 93.75 101 ALA A N 1
ATOM 778 C CA . ALA A 1 101 ? -9.069 -0.127 6.374 1.00 93.75 101 ALA A CA 1
ATOM 779 C C . ALA A 1 101 ? -9.728 -0.777 7.607 1.00 93.75 101 ALA A C 1
ATOM 781 O O . ALA A 1 101 ? -9.258 -1.809 8.074 1.00 93.75 101 ALA A O 1
ATOM 782 N N . MET A 1 102 ? -10.844 -0.238 8.108 1.00 94.69 102 MET A N 1
ATOM 783 C CA . MET A 1 102 ? -11.616 -0.883 9.180 1.00 94.69 102 MET A CA 1
ATOM 784 C C . MET A 1 102 ? -12.187 -2.240 8.741 1.00 94.69 102 MET A C 1
ATOM 786 O O . MET A 1 102 ? -12.131 -3.198 9.502 1.00 94.69 102 MET A O 1
ATOM 790 N N . ASN A 1 103 ? -12.678 -2.355 7.509 1.00 92.75 103 ASN A N 1
ATOM 791 C CA . ASN A 1 103 ? -13.127 -3.637 6.958 1.00 92.75 103 ASN A CA 1
ATOM 792 C C . ASN A 1 103 ? -12.010 -4.698 6.963 1.00 92.75 103 ASN A C 1
ATOM 794 O O . ASN A 1 103 ? -12.283 -5.860 7.239 1.00 92.75 103 ASN A O 1
ATOM 798 N N . VAL A 1 104 ? -10.753 -4.298 6.735 1.00 91.69 104 VAL A N 1
ATOM 799 C CA . VAL A 1 104 ? -9.589 -5.196 6.837 1.00 91.69 104 VAL A CA 1
ATOM 800 C C . VAL A 1 104 ? -9.307 -5.597 8.287 1.00 91.69 104 VAL A C 1
ATOM 802 O O . VAL A 1 104 ? -9.129 -6.775 8.562 1.00 91.69 104 VAL A O 1
ATOM 805 N N . ILE A 1 105 ? -9.288 -4.639 9.219 1.00 92.31 105 ILE A N 1
ATOM 806 C CA . ILE A 1 105 ? -8.962 -4.897 10.636 1.00 92.31 105 ILE A CA 1
ATOM 807 C C . ILE A 1 105 ? -9.963 -5.853 11.293 1.00 92.31 105 ILE A C 1
ATOM 809 O O . ILE A 1 105 ? -9.575 -6.698 12.095 1.00 92.31 105 ILE A O 1
ATOM 813 N N . TRP A 1 106 ? -11.250 -5.669 10.994 1.00 92.88 106 TRP A N 1
ATOM 814 C CA . TRP A 1 106 ? -12.352 -6.420 11.599 1.00 92.88 106 TRP A CA 1
ATOM 815 C C . TRP A 1 106 ? -12.932 -7.496 10.676 1.00 92.88 106 TRP A C 1
ATOM 817 O O . TRP A 1 106 ? -14.009 -8.012 10.970 1.00 92.88 106 TRP A O 1
ATOM 827 N N . GLU A 1 107 ? -12.256 -7.796 9.564 1.00 91.00 107 GLU A N 1
ATOM 828 C CA . GLU A 1 107 ? -12.650 -8.828 8.595 1.00 91.00 107 GLU A CA 1
ATOM 829 C C . GLU A 1 107 ? -14.140 -8.754 8.210 1.00 91.00 107 GLU A C 1
ATOM 831 O O . GLU A 1 107 ? -14.879 -9.738 8.217 1.00 91.00 107 GLU A O 1
ATOM 836 N N . CYS A 1 108 ? -14.615 -7.546 7.903 1.00 89.75 108 CYS A N 1
ATOM 837 C CA . CYS A 1 108 ? -16.018 -7.280 7.602 1.00 89.75 108 CYS A CA 1
ATOM 838 C C . CYS A 1 108 ? -16.175 -6.419 6.343 1.00 89.75 108 CYS A C 1
ATOM 840 O O . CYS A 1 108 ? -15.205 -5.960 5.752 1.00 89.75 108 CYS A O 1
ATOM 842 N N . ASN A 1 109 ? -17.414 -6.191 5.910 1.00 91.38 109 ASN A N 1
ATOM 843 C CA . ASN A 1 109 ? -17.746 -5.316 4.778 1.00 91.38 109 ASN A CA 1
ATOM 844 C C . ASN A 1 109 ? -18.763 -4.224 5.156 1.00 91.38 109 ASN A C 1
ATOM 846 O O . ASN A 1 109 ? -19.451 -3.674 4.298 1.00 91.38 109 ASN A O 1
ATOM 850 N N . GLN A 1 110 ? -18.890 -3.936 6.453 1.00 90.50 110 GLN A N 1
ATOM 851 C CA . GLN A 1 110 ? -19.963 -3.106 7.006 1.00 90.50 110 GLN A CA 1
ATOM 852 C C . GLN A 1 110 ? -19.498 -1.715 7.441 1.00 90.50 110 GLN A C 1
ATOM 854 O O . GLN A 1 110 ? -20.339 -0.874 7.770 1.00 90.50 110 GLN A O 1
ATOM 859 N N . ALA A 1 111 ? -18.187 -1.463 7.478 1.00 91.56 111 ALA A N 1
ATOM 860 C CA . ALA A 1 111 ? -17.664 -0.174 7.889 1.00 91.56 111 ALA A CA 1
ATOM 861 C C . ALA A 1 111 ? -18.010 0.898 6.852 1.00 91.56 111 ALA A C 1
ATOM 863 O O . ALA A 1 111 ? -17.759 0.760 5.655 1.00 91.56 111 ALA A O 1
ATOM 864 N N . THR A 1 112 ? -18.568 2.002 7.338 1.00 92.56 112 THR A N 1
ATOM 865 C CA . THR A 1 112 ? -18.909 3.179 6.539 1.00 92.56 112 THR A CA 1
ATOM 866 C C . THR A 1 112 ? -18.098 4.394 7.002 1.00 92.56 112 THR A C 1
ATOM 868 O O . THR A 1 112 ? -17.560 4.388 8.115 1.00 92.56 112 THR A O 1
ATOM 871 N N . PRO A 1 113 ? -18.039 5.482 6.213 1.00 92.25 113 PRO A N 1
ATOM 872 C CA . PRO A 1 113 ? -17.440 6.744 6.652 1.00 92.25 113 PRO A CA 1
ATOM 873 C C . PRO A 1 113 ? -17.959 7.235 8.012 1.00 92.25 113 PRO A C 1
ATOM 875 O O . PRO A 1 113 ? -17.194 7.752 8.822 1.00 92.25 113 PRO A O 1
ATOM 878 N N . GLU A 1 114 ? -19.241 7.016 8.312 1.00 91.75 114 GLU A N 1
ATOM 879 C CA . GLU A 1 114 ? -19.851 7.400 9.591 1.00 91.75 114 GLU A CA 1
ATOM 880 C C . GLU A 1 114 ? -19.301 6.597 10.774 1.00 91.75 114 GLU A C 1
ATOM 882 O O . GLU A 1 114 ? -19.198 7.119 11.888 1.00 91.75 114 GLU A O 1
ATOM 887 N N . ASN A 1 115 ? -18.921 5.336 10.543 1.00 93.38 115 ASN A N 1
ATOM 888 C CA . ASN A 1 115 ? -18.256 4.520 11.553 1.00 93.38 115 ASN A CA 1
ATOM 889 C C . ASN A 1 115 ? -16.862 5.063 11.869 1.00 93.38 115 ASN A C 1
ATOM 891 O O . ASN A 1 115 ? -16.472 5.088 13.034 1.00 93.38 115 ASN A O 1
ATOM 895 N N . VAL A 1 116 ? -16.144 5.569 10.863 1.00 92.62 116 VAL A N 1
ATOM 896 C CA . VAL A 1 116 ? -14.836 6.206 11.068 1.00 92.62 116 VAL A CA 1
ATOM 897 C C . VAL A 1 116 ? -14.977 7.470 11.914 1.00 92.62 116 VAL A C 1
ATOM 899 O O . VAL A 1 116 ? -14.216 7.660 12.859 1.00 92.62 116 VAL A O 1
ATOM 902 N N . VAL A 1 117 ? -15.965 8.324 11.620 1.00 92.19 117 VAL A N 1
ATOM 903 C CA . VAL A 1 117 ? -16.212 9.555 12.398 1.00 92.19 117 VAL A CA 1
ATOM 904 C C . VAL A 1 117 ? -16.629 9.245 13.835 1.00 92.19 117 VAL A C 1
ATOM 906 O O . VAL A 1 117 ? -16.250 9.947 14.772 1.00 92.19 117 VAL A O 1
ATOM 909 N N . TRP A 1 118 ? -17.402 8.184 14.047 1.00 93.56 118 TRP A N 1
ATOM 910 C CA . TRP A 1 118 ? -17.699 7.723 15.398 1.00 93.56 118 TRP A CA 1
ATOM 911 C C . TRP A 1 118 ? -16.433 7.233 16.110 1.00 93.56 118 TRP A C 1
ATOM 913 O O . TRP A 1 118 ? -16.169 7.634 17.248 1.00 93.56 118 TRP A O 1
ATOM 923 N N . LEU A 1 119 ? -15.610 6.435 15.427 1.00 92.88 119 LEU A N 1
ATOM 924 C CA . LEU A 1 119 ? -14.394 5.857 15.985 1.00 92.88 119 LEU A CA 1
ATOM 925 C C . LEU A 1 119 ? -13.378 6.926 16.396 1.00 92.88 119 LEU A C 1
ATOM 927 O O . LEU A 1 119 ? -12.831 6.837 17.492 1.00 92.88 119 LEU A O 1
ATOM 931 N N . THR A 1 120 ? -13.182 7.974 15.590 1.00 90.12 120 THR A N 1
ATOM 932 C CA . THR A 1 120 ? -12.281 9.082 15.950 1.00 90.12 120 THR A CA 1
ATOM 933 C C . THR A 1 120 ? -12.706 9.771 17.247 1.00 90.12 120 THR A C 1
ATOM 935 O O . THR A 1 120 ? -11.857 10.291 17.960 1.00 90.12 120 THR A O 1
ATOM 938 N N . THR A 1 121 ? -14.000 9.749 17.583 1.00 88.31 121 THR A N 1
ATOM 939 C CA . THR A 1 121 ? -14.521 10.361 18.816 1.00 88.31 121 THR A CA 1
ATOM 940 C C . THR A 1 121 ? -14.594 9.417 20.013 1.00 88.31 121 THR A C 1
ATOM 942 O O . THR A 1 121 ? -14.471 9.875 21.144 1.00 88.31 121 THR A O 1
ATOM 945 N N . LYS A 1 122 ? -14.821 8.115 19.802 1.00 92.69 122 LYS A N 1
ATOM 946 C CA . LYS A 1 122 ? -15.044 7.144 20.892 1.00 92.69 122 LYS A CA 1
ATOM 947 C C . LYS A 1 122 ? -13.874 6.199 21.141 1.00 92.69 122 LYS A C 1
ATOM 949 O O . LYS A 1 122 ? -13.759 5.653 22.233 1.00 92.69 122 LYS A O 1
ATOM 954 N N . LYS A 1 123 ? -13.025 5.985 20.140 1.00 90.44 123 LYS A N 1
ATOM 955 C CA . LYS A 1 123 ? -11.891 5.053 20.164 1.00 90.44 123 LYS A CA 1
ATOM 956 C C . LYS A 1 123 ? -10.704 5.639 19.391 1.00 90.44 123 LYS A C 1
ATOM 958 O O . LYS A 1 123 ? -10.106 4.972 18.554 1.00 90.44 123 LYS A O 1
ATOM 963 N N . ALA A 1 124 ? -10.358 6.896 19.682 1.00 91.38 124 ALA A N 1
ATOM 964 C CA . ALA A 1 124 ? -9.285 7.624 18.995 1.00 91.38 124 ALA A CA 1
ATOM 965 C C . ALA A 1 124 ? -7.932 6.883 19.013 1.00 91.38 124 ALA A C 1
ATOM 967 O O . ALA A 1 124 ? -7.164 6.987 18.061 1.00 91.38 124 ALA A O 1
ATOM 968 N N . HIS A 1 125 ? -7.673 6.077 20.048 1.00 91.94 125 HIS A N 1
ATOM 969 C CA . HIS A 1 125 ? -6.470 5.247 20.167 1.00 91.94 125 HIS A CA 1
ATOM 970 C C . HIS A 1 125 ? -6.316 4.194 19.056 1.00 91.94 125 HIS A C 1
ATOM 972 O O . HIS A 1 125 ? -5.211 3.699 18.880 1.00 91.94 125 HIS A O 1
ATOM 978 N N . MET A 1 126 ? -7.379 3.866 18.308 1.00 92.75 126 MET A N 1
ATOM 979 C CA . MET A 1 126 ? -7.351 2.932 17.169 1.00 92.75 126 MET A CA 1
ATOM 980 C C . MET A 1 126 ? -6.963 3.604 15.843 1.00 92.75 126 MET A C 1
ATOM 982 O O . MET A 1 126 ? -6.741 2.932 14.836 1.00 92.75 126 MET A O 1
ATOM 986 N N . MET A 1 127 ? -6.919 4.939 15.805 1.00 94.56 127 MET A N 1
ATOM 987 C CA . MET A 1 127 ? -6.604 5.686 14.586 1.00 94.56 127 MET A CA 1
ATOM 988 C C . MET A 1 127 ? -5.200 5.427 14.024 1.00 94.56 127 MET A C 1
ATOM 990 O O . MET A 1 127 ? -5.088 5.425 12.793 1.00 94.56 127 MET A O 1
ATOM 994 N N . PRO A 1 128 ? -4.153 5.198 14.841 1.00 94.81 128 PRO A N 1
ATOM 995 C CA . PRO A 1 128 ? -2.840 4.822 14.328 1.00 94.81 128 PRO A CA 1
ATOM 996 C C . PRO A 1 128 ? -2.893 3.513 13.532 1.00 94.81 128 PRO A C 1
ATOM 998 O O . PRO A 1 128 ? -2.487 3.510 12.375 1.00 94.81 128 PRO A O 1
ATOM 1001 N N . LEU A 1 129 ? -3.502 2.445 14.062 1.00 94.62 129 LEU A N 1
ATOM 1002 C CA . LEU A 1 129 ? -3.659 1.180 13.329 1.00 94.62 129 LEU A CA 1
ATOM 1003 C C . LEU A 1 129 ? -4.378 1.358 11.981 1.00 94.62 129 LEU A C 1
ATOM 1005 O O . LEU A 1 129 ? -3.916 0.881 10.945 1.00 94.62 129 LEU A O 1
ATOM 1009 N N . ILE A 1 130 ? -5.493 2.093 11.972 1.00 94.75 130 ILE A N 1
ATOM 1010 C CA . ILE A 1 130 ? -6.237 2.380 10.735 1.00 94.75 130 ILE A CA 1
ATOM 1011 C C . ILE A 1 130 ? -5.365 3.145 9.742 1.00 94.75 130 ILE A C 1
ATOM 1013 O O . ILE A 1 130 ? -5.377 2.858 8.546 1.00 94.75 130 ILE A O 1
ATOM 1017 N N . THR A 1 131 ? -4.605 4.125 10.226 1.00 94.62 131 THR A N 1
ATOM 1018 C CA . THR A 1 131 ? -3.736 4.941 9.378 1.00 94.62 131 THR A CA 1
ATOM 1019 C C . THR A 1 131 ? -2.582 4.116 8.812 1.00 94.62 131 THR A C 1
ATOM 1021 O O . THR A 1 131 ? -2.284 4.254 7.626 1.00 94.62 131 THR A O 1
ATOM 1024 N N . ALA A 1 132 ? -2.004 3.205 9.601 1.00 91.81 132 ALA A N 1
ATOM 1025 C CA . ALA A 1 132 ? -0.993 2.257 9.144 1.00 91.81 132 ALA A CA 1
ATOM 1026 C C . ALA A 1 132 ? -1.513 1.412 7.969 1.00 91.81 132 ALA A C 1
ATOM 1028 O O . ALA A 1 132 ? -0.888 1.362 6.910 1.00 91.81 132 ALA A O 1
ATOM 1029 N N . ILE A 1 133 ? -2.708 0.831 8.095 1.00 91.06 133 ILE A N 1
ATOM 1030 C CA . ILE A 1 133 ? -3.299 0.002 7.033 1.00 91.06 133 ILE A CA 1
ATOM 1031 C C . ILE A 1 133 ? -3.614 0.820 5.777 1.00 91.06 133 ILE A C 1
ATOM 1033 O O . ILE A 1 133 ? -3.349 0.358 4.667 1.00 91.06 133 ILE A O 1
ATOM 1037 N N . VAL A 1 134 ? -4.100 2.060 5.920 1.00 92.56 134 VAL A N 1
ATOM 1038 C CA . VAL A 1 134 ? -4.283 2.965 4.770 1.00 92.56 134 VAL A CA 1
ATOM 1039 C C . VAL A 1 134 ? -2.952 3.246 4.066 1.00 92.56 134 VAL A C 1
ATOM 1041 O O . VAL A 1 134 ? -2.902 3.214 2.837 1.00 92.56 134 VAL A O 1
ATOM 1044 N N . LYS A 1 135 ? -1.871 3.508 4.811 1.00 90.44 135 LYS A N 1
ATOM 1045 C CA . LYS A 1 135 ? -0.537 3.752 4.236 1.00 90.44 135 LYS A CA 1
ATOM 1046 C C . LYS A 1 135 ? -0.012 2.525 3.490 1.00 90.44 135 LYS A C 1
ATOM 1048 O O . LYS A 1 135 ? 0.462 2.666 2.368 1.00 90.44 135 LYS A O 1
ATOM 1053 N N . ILE A 1 136 ? -0.189 1.325 4.044 1.00 85.50 136 ILE A N 1
ATOM 1054 C CA . ILE A 1 136 ? 0.177 0.067 3.370 1.00 85.50 136 ILE A CA 1
ATOM 1055 C C . ILE A 1 136 ? -0.632 -0.122 2.084 1.00 85.50 136 ILE A C 1
ATOM 1057 O O . ILE A 1 136 ? -0.073 -0.489 1.052 1.00 85.50 136 ILE A O 1
ATOM 1061 N N . ALA A 1 137 ? -1.941 0.141 2.116 1.00 83.38 137 ALA A N 1
ATOM 1062 C CA . ALA A 1 137 ? -2.793 0.026 0.936 1.00 83.38 137 ALA A CA 1
ATOM 1063 C C . ALA A 1 137 ? -2.378 1.005 -0.176 1.00 83.38 137 ALA A C 1
ATOM 1065 O O . ALA A 1 137 ? -2.343 0.622 -1.344 1.00 83.38 137 ALA A O 1
ATOM 1066 N N . LYS A 1 138 ? -2.011 2.243 0.183 1.00 85.06 138 LYS A N 1
ATOM 1067 C CA . LYS A 1 138 ? -1.485 3.237 -0.764 1.00 85.06 138 LYS A CA 1
ATOM 1068 C C . LYS A 1 138 ? -0.140 2.818 -1.350 1.00 85.06 138 LYS A C 1
ATOM 1070 O O . LYS A 1 138 ? -0.038 2.731 -2.564 1.00 85.06 138 LYS A O 1
ATOM 1075 N N . ALA A 1 139 ? 0.821 2.431 -0.510 1.00 79.81 139 ALA A N 1
ATOM 1076 C CA . ALA A 1 139 ? 2.131 1.961 -0.966 1.00 79.81 139 ALA A CA 1
ATOM 1077 C C . ALA A 1 139 ? 2.019 0.764 -1.931 1.00 79.81 139 ALA A C 1
ATOM 1079 O O . ALA A 1 139 ? 2.758 0.668 -2.906 1.00 79.81 139 ALA A O 1
ATOM 1080 N N . ARG A 1 140 ? 1.050 -0.137 -1.708 1.00 74.62 140 ARG A N 1
ATOM 1081 C CA . ARG A 1 140 ? 0.753 -1.230 -2.650 1.00 74.62 140 ARG A CA 1
ATOM 1082 C C . ARG A 1 140 ? 0.216 -0.724 -3.987 1.00 74.62 140 ARG A C 1
ATOM 1084 O O . ARG A 1 140 ? 0.596 -1.261 -5.020 1.00 74.62 140 ARG A O 1
ATOM 1091 N N . LYS A 1 141 ? -0.682 0.262 -3.969 1.00 72.19 141 LYS A N 1
ATOM 1092 C CA . LYS A 1 141 ? -1.276 0.824 -5.186 1.00 72.19 141 LYS A CA 1
ATOM 1093 C C . LYS A 1 141 ? -0.236 1.567 -6.025 1.00 72.19 141 LYS A C 1
ATOM 1095 O O . LYS A 1 141 ? -0.198 1.360 -7.233 1.00 72.19 141 LYS A O 1
ATOM 1100 N N . ASP A 1 142 ? 0.606 2.369 -5.384 1.00 69.69 142 ASP A N 1
ATOM 1101 C CA . ASP A 1 142 ? 1.652 3.142 -6.059 1.00 69.69 142 ASP A CA 1
ATOM 1102 C C . ASP A 1 142 ? 2.685 2.211 -6.715 1.00 69.69 142 ASP A C 1
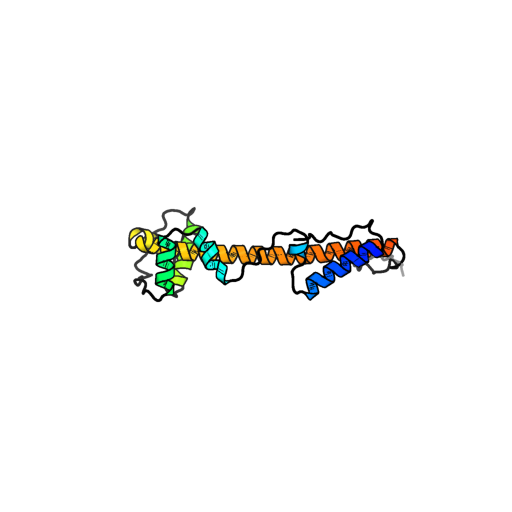ATOM 1104 O O . ASP A 1 142 ? 3.101 2.443 -7.845 1.00 69.69 142 ASP A O 1
ATOM 1108 N N . LEU A 1 143 ? 3.005 1.080 -6.076 1.00 61.94 143 LEU A N 1
ATOM 1109 C CA . LEU A 1 143 ? 3.865 0.057 -6.672 1.00 61.94 143 LEU A CA 1
ATOM 1110 C C . LEU A 1 143 ? 3.236 -0.604 -7.906 1.00 61.94 143 LEU A C 1
ATOM 1112 O O . LEU A 1 143 ? 3.923 -0.814 -8.896 1.00 61.94 143 LEU A O 1
ATOM 1116 N N . VAL A 1 144 ? 1.944 -0.948 -7.866 1.00 59.50 144 VAL A N 1
ATOM 1117 C CA . VAL A 1 144 ? 1.257 -1.534 -9.034 1.00 59.50 144 VAL A CA 1
ATOM 1118 C C . VAL A 1 144 ? 1.257 -0.556 -10.208 1.00 59.50 144 VAL A C 1
ATOM 1120 O O . VAL A 1 144 ? 1.458 -0.978 -11.343 1.00 59.50 144 VAL A O 1
ATOM 1123 N N . ALA A 1 145 ? 1.067 0.738 -9.936 1.00 60.03 145 ALA A N 1
ATOM 1124 C CA . ALA A 1 145 ? 1.184 1.774 -10.956 1.00 60.03 145 ALA A CA 1
ATOM 1125 C C . ALA A 1 145 ? 2.613 1.844 -11.519 1.00 60.03 145 ALA A C 1
ATOM 1127 O O . ALA A 1 145 ? 2.779 1.793 -12.731 1.00 60.03 145 ALA A O 1
ATOM 1128 N N . SER A 1 146 ? 3.632 1.843 -10.655 1.00 62.06 146 SER A N 1
ATOM 1129 C CA . SER A 1 146 ? 5.039 1.858 -11.072 1.00 62.06 146 SER A CA 1
ATOM 1130 C C . SER A 1 146 ? 5.431 0.627 -11.899 1.00 62.06 146 SER A C 1
ATOM 1132 O O . SER A 1 146 ? 6.071 0.775 -12.932 1.00 62.06 146 SER A O 1
ATOM 1134 N N . VAL A 1 147 ? 5.009 -0.583 -11.516 1.00 60.50 147 VAL A N 1
ATOM 1135 C CA . VAL A 1 147 ? 5.269 -1.804 -12.304 1.00 60.50 147 VAL A CA 1
ATOM 1136 C C . VAL A 1 147 ? 4.605 -1.721 -13.679 1.00 60.50 147 VAL A C 1
ATOM 1138 O O . VAL A 1 147 ? 5.238 -2.038 -14.679 1.00 60.50 147 VAL A O 1
ATOM 1141 N N . ALA A 1 148 ? 3.365 -1.234 -13.756 1.00 59.41 148 ALA A N 1
ATOM 1142 C CA . ALA A 1 148 ? 2.687 -1.051 -15.038 1.00 59.41 148 ALA A CA 1
ATOM 1143 C C . ALA A 1 148 ? 3.370 0.011 -15.924 1.00 59.41 148 ALA A C 1
A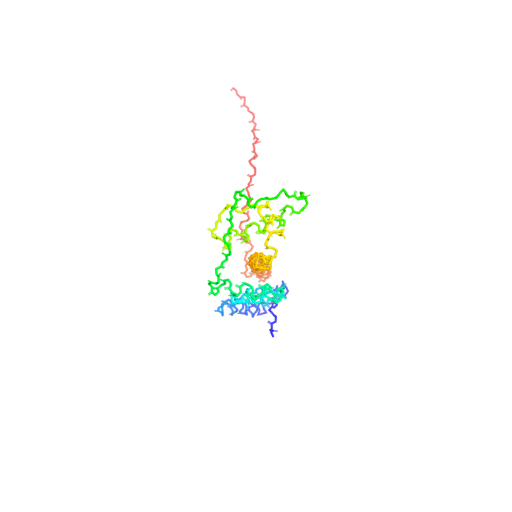TOM 1145 O O . ALA A 1 148 ? 3.440 -0.152 -17.141 1.00 59.41 148 ALA A O 1
ATOM 1146 N N . GLU A 1 149 ? 3.885 1.089 -15.327 1.00 62.62 149 GLU A N 1
ATOM 1147 C CA . GLU A 1 149 ? 4.683 2.104 -16.027 1.00 62.62 149 GLU A CA 1
ATOM 1148 C C . GLU A 1 149 ? 6.009 1.529 -16.541 1.00 62.62 149 GLU A C 1
ATOM 1150 O O . GLU A 1 149 ? 6.421 1.844 -17.657 1.00 62.62 149 GLU A O 1
ATOM 1155 N N . LEU A 1 150 ? 6.645 0.644 -15.771 1.00 61.25 150 LEU A N 1
ATOM 1156 C CA . LEU A 1 150 ? 7.868 -0.051 -16.168 1.00 61.25 150 LEU A CA 1
ATOM 1157 C C . LEU A 1 150 ? 7.633 -1.023 -17.325 1.00 61.25 150 LEU A C 1
ATOM 1159 O O . LEU A 1 150 ? 8.375 -0.971 -18.302 1.00 61.25 150 LEU A O 1
ATOM 1163 N N . ASP A 1 151 ? 6.575 -1.833 -17.269 1.00 65.75 151 ASP A N 1
ATOM 1164 C CA . ASP A 1 151 ? 6.198 -2.727 -18.371 1.00 65.75 151 ASP A CA 1
ATOM 1165 C C . ASP A 1 151 ? 5.913 -1.928 -19.657 1.00 65.75 151 ASP A C 1
ATOM 1167 O O . ASP A 1 151 ? 6.310 -2.315 -20.761 1.00 65.75 151 ASP A O 1
ATOM 1171 N N . ALA A 1 152 ? 5.251 -0.774 -19.526 1.00 66.69 152 ALA A N 1
ATOM 1172 C CA . ALA A 1 152 ? 4.992 0.123 -20.646 1.00 66.69 152 ALA A CA 1
ATOM 1173 C C . ALA A 1 152 ? 6.286 0.734 -21.212 1.00 66.69 152 ALA A C 1
ATOM 1175 O O . ALA A 1 152 ? 6.450 0.789 -22.435 1.00 66.69 152 ALA A O 1
ATOM 1176 N N . ALA A 1 153 ? 7.214 1.150 -20.346 1.00 66.00 153 ALA A N 1
ATOM 1177 C CA . ALA A 1 153 ? 8.516 1.672 -20.746 1.00 66.00 153 ALA A CA 1
ATOM 1178 C C . ALA A 1 153 ? 9.380 0.598 -21.427 1.00 66.00 153 ALA A C 1
ATOM 1180 O O . ALA A 1 153 ? 10.013 0.873 -22.444 1.00 66.00 153 ALA A O 1
ATOM 1181 N N . GLU A 1 154 ? 9.360 -0.641 -20.936 1.00 64.56 154 GLU A N 1
ATOM 1182 C CA . GLU A 1 154 ? 10.077 -1.772 -21.532 1.00 64.56 154 GLU A CA 1
ATOM 1183 C C . GLU A 1 154 ? 9.524 -2.125 -22.924 1.00 64.56 154 GLU A C 1
ATOM 1185 O O . GLU A 1 154 ? 10.278 -2.314 -23.887 1.00 64.56 154 GLU A O 1
ATOM 1190 N N . LEU A 1 155 ? 8.198 -2.100 -23.085 1.00 71.62 155 LEU A N 1
ATOM 1191 C CA . LEU A 1 155 ? 7.552 -2.238 -24.393 1.00 71.62 155 LEU A CA 1
ATOM 1192 C C . LEU A 1 155 ? 7.879 -1.082 -25.345 1.00 71.62 155 LEU A C 1
ATOM 1194 O O . LEU A 1 155 ? 8.025 -1.296 -26.550 1.00 71.62 155 LEU A O 1
ATOM 1198 N N . GLN A 1 156 ? 7.977 0.148 -24.848 1.00 71.69 156 GLN A N 1
ATOM 1199 C CA . GLN A 1 156 ? 8.349 1.289 -25.680 1.00 71.69 156 GLN A CA 1
ATOM 1200 C C . GLN A 1 156 ? 9.815 1.201 -26.117 1.00 71.69 156 GLN A C 1
ATOM 1202 O O . GLN A 1 156 ? 10.107 1.342 -27.305 1.00 71.69 156 GLN A O 1
ATOM 1207 N N . PHE A 1 157 ? 10.715 0.884 -25.189 1.00 73.12 157 PHE A N 1
ATOM 1208 C CA . PHE A 1 157 ? 12.141 0.738 -25.455 1.00 73.12 157 PHE A CA 1
ATOM 1209 C C . PHE A 1 157 ? 12.415 -0.329 -26.522 1.00 73.12 157 PHE A C 1
ATOM 1211 O O . PHE A 1 157 ? 13.123 -0.082 -27.499 1.00 73.12 157 PHE A O 1
ATOM 1218 N N . THR A 1 158 ? 11.795 -1.505 -26.391 1.00 73.75 158 THR A N 1
ATOM 1219 C CA . THR A 1 158 ? 11.929 -2.595 -27.373 1.00 73.75 158 THR A CA 1
ATOM 1220 C C . THR A 1 158 ? 11.403 -2.199 -28.755 1.00 73.75 158 THR A C 1
ATOM 1222 O O . THR A 1 158 ? 12.038 -2.501 -29.769 1.00 73.75 158 THR A O 1
ATOM 1225 N N . ARG A 1 159 ? 10.288 -1.459 -28.822 1.00 76.94 159 ARG A N 1
ATOM 1226 C CA . ARG A 1 159 ? 9.745 -0.927 -30.084 1.00 76.94 159 ARG A CA 1
ATOM 1227 C C . ARG A 1 159 ? 10.671 0.094 -30.736 1.00 76.94 159 ARG A C 1
ATOM 1229 O O . ARG A 1 159 ? 10.860 0.038 -31.950 1.00 76.94 159 ARG A O 1
ATOM 1236 N N . GLU A 1 160 ? 11.248 1.009 -29.965 1.00 76.50 160 GLU A N 1
ATOM 1237 C CA . GLU A 1 160 ? 12.170 2.032 -30.474 1.00 76.50 160 GLU A CA 1
ATOM 1238 C C . GLU A 1 160 ? 13.481 1.420 -30.976 1.00 76.50 160 GLU A C 1
ATOM 1240 O O . GLU A 1 160 ? 13.943 1.755 -32.075 1.00 76.50 160 GLU A O 1
ATOM 1245 N N . ALA A 1 161 ? 14.038 0.464 -30.227 1.00 75.50 161 ALA A N 1
ATOM 1246 C CA . ALA A 1 161 ? 15.209 -0.299 -30.640 1.00 75.50 161 ALA A CA 1
ATOM 1247 C C . ALA A 1 161 ? 14.941 -1.068 -31.945 1.00 75.50 161 ALA A C 1
ATOM 1249 O O . ALA A 1 161 ? 15.738 -0.984 -32.884 1.00 75.50 161 ALA A O 1
ATOM 1250 N N . LEU A 1 162 ? 13.792 -1.746 -32.058 1.00 77.62 162 LEU A N 1
ATOM 1251 C CA . LEU A 1 162 ? 13.402 -2.476 -33.266 1.00 77.62 162 LEU A CA 1
ATOM 1252 C C . LEU A 1 162 ? 13.193 -1.540 -34.462 1.00 77.62 162 LEU A C 1
ATOM 1254 O O . LEU A 1 162 ? 13.706 -1.799 -35.552 1.00 77.62 162 LEU A O 1
ATOM 1258 N N . ALA A 1 163 ? 12.468 -0.436 -34.272 1.00 75.62 163 ALA A N 1
ATOM 1259 C CA . ALA A 1 163 ? 12.208 0.535 -35.329 1.00 75.62 163 ALA A CA 1
ATOM 1260 C C . ALA A 1 163 ? 13.509 1.157 -35.857 1.00 75.62 163 ALA A C 1
ATOM 1262 O O . ALA A 1 163 ? 13.672 1.322 -37.067 1.00 75.62 163 ALA A O 1
ATOM 1263 N N . THR A 1 164 ? 14.452 1.470 -34.967 1.00 76.69 164 THR A N 1
ATOM 1264 C CA . THR A 1 164 ? 15.741 2.064 -35.346 1.00 76.69 164 THR A CA 1
ATOM 1265 C C . THR A 1 164 ? 16.647 1.055 -36.043 1.00 76.69 164 THR A C 1
ATOM 1267 O O . THR A 1 164 ? 17.212 1.369 -37.090 1.00 76.69 164 THR A O 1
ATOM 1270 N N . THR A 1 165 ? 16.700 -0.177 -35.536 1.00 76.88 165 THR A N 1
ATOM 1271 C CA . THR A 1 165 ? 17.416 -1.303 -36.158 1.00 76.88 165 THR A CA 1
ATOM 1272 C C . THR A 1 165 ? 16.895 -1.567 -37.570 1.00 76.88 165 THR A C 1
ATOM 1274 O O . THR A 1 165 ? 17.671 -1.632 -38.520 1.00 76.88 165 THR A O 1
ATOM 1277 N N . THR A 1 166 ? 15.571 -1.632 -37.736 1.00 75.06 166 THR A N 1
ATOM 1278 C CA . THR A 1 166 ? 14.928 -1.869 -39.037 1.00 75.06 166 THR A CA 1
ATOM 1279 C C . THR A 1 166 ? 15.274 -0.759 -40.029 1.00 75.06 166 THR A C 1
ATOM 1281 O O . THR A 1 166 ? 15.671 -1.041 -41.157 1.00 75.06 166 THR A O 1
ATOM 1284 N N . LYS A 1 167 ? 15.206 0.510 -39.602 1.00 74.00 167 LYS A N 1
ATOM 1285 C CA . LYS A 1 167 ? 15.585 1.659 -40.440 1.00 74.00 167 LYS A CA 1
ATOM 1286 C C . LYS A 1 167 ? 17.066 1.628 -40.834 1.00 74.00 167 LYS A C 1
ATOM 1288 O O . LYS A 1 167 ? 17.384 1.846 -42.003 1.00 74.00 167 LYS A O 1
ATOM 1293 N N . GLY A 1 168 ? 17.960 1.320 -39.894 1.00 70.94 168 GLY A N 1
ATOM 1294 C CA . GLY A 1 168 ? 19.394 1.169 -40.162 1.00 70.94 168 GLY A CA 1
ATOM 1295 C C . GLY A 1 168 ? 19.678 0.074 -41.193 1.00 70.94 168 GLY A C 1
ATOM 1296 O O . GLY A 1 168 ? 20.379 0.317 -42.172 1.00 70.94 168 GLY A O 1
ATOM 1297 N N . LEU A 1 169 ? 19.045 -1.090 -41.040 1.00 72.19 169 LEU A N 1
ATOM 1298 C CA . LEU A 1 169 ? 19.183 -2.229 -41.953 1.00 72.19 169 LEU A CA 1
ATOM 1299 C C . LEU A 1 169 ? 18.577 -1.979 -43.346 1.00 72.19 169 LEU A C 1
ATOM 1301 O O . LEU A 1 169 ? 19.123 -2.437 -44.348 1.00 72.19 169 LEU A O 1
ATOM 1305 N N . THR A 1 170 ? 17.477 -1.224 -43.444 1.00 72.88 170 THR A N 1
ATOM 1306 C CA . THR A 1 170 ? 16.952 -0.792 -44.754 1.00 72.88 170 THR A CA 1
ATOM 1307 C C . THR A 1 170 ? 17.896 0.186 -45.455 1.00 72.88 170 THR A C 1
ATOM 1309 O O . THR A 1 170 ? 18.072 0.107 -46.667 1.00 72.88 170 THR A O 1
ATOM 1312 N N . LYS A 1 171 ? 18.567 1.073 -44.706 1.00 69.25 171 LYS A N 1
ATOM 1313 C CA . LYS A 1 171 ? 19.540 2.029 -45.258 1.00 69.25 171 LYS A CA 1
ATOM 1314 C C . LYS A 1 171 ? 20.809 1.340 -45.769 1.00 69.25 171 LYS A C 1
ATOM 1316 O O . LYS A 1 171 ? 21.391 1.800 -46.745 1.00 69.25 171 LYS A O 1
ATOM 1321 N N . THR A 1 172 ? 21.230 0.247 -45.135 1.00 62.75 172 THR A N 1
ATOM 1322 C CA . THR A 1 172 ? 22.378 -0.563 -45.575 1.00 62.75 172 THR A CA 1
ATOM 1323 C C . THR A 1 172 ? 22.030 -1.560 -46.686 1.00 62.75 172 THR A C 1
ATOM 1325 O O . THR A 1 172 ? 22.911 -2.283 -47.141 1.00 62.75 172 THR A O 1
ATOM 1328 N N . GLY A 1 173 ? 20.770 -1.600 -47.146 1.00 63.72 173 GLY A N 1
ATOM 1329 C CA . GLY A 1 173 ? 20.311 -2.491 -48.219 1.00 63.72 173 GLY A CA 1
ATOM 1330 C C . GLY A 1 173 ? 20.132 -3.956 -47.802 1.00 63.72 173 GLY A C 1
ATOM 1331 O O . GLY A 1 173 ? 19.871 -4.801 -48.653 1.00 63.72 173 GLY A O 1
ATOM 1332 N N . LEU A 1 174 ? 20.254 -4.263 -46.506 1.00 61.72 174 LEU A N 1
ATOM 1333 C CA . LEU A 1 174 ? 20.109 -5.611 -45.936 1.00 61.72 174 LEU A CA 1
ATOM 1334 C C . LEU A 1 174 ? 18.645 -5.999 -45.677 1.00 61.72 174 LEU A C 1
ATOM 1336 O O . LEU A 1 174 ? 18.332 -7.182 -45.566 1.00 61.72 174 LEU A O 1
ATOM 1340 N N . LEU A 1 175 ? 17.741 -5.018 -45.615 1.00 52.47 175 LEU A N 1
ATOM 1341 C CA . LEU A 1 175 ? 16.293 -5.226 -45.627 1.00 52.47 175 LEU A CA 1
ATOM 1342 C C . LEU A 1 175 ? 15.688 -4.536 -46.854 1.00 52.47 175 LEU A C 1
ATOM 1344 O O . LEU A 1 175 ? 15.768 -3.317 -46.997 1.00 52.47 175 LEU A O 1
ATOM 1348 N N . SER A 1 176 ? 15.049 -5.317 -47.725 1.00 51.09 176 SER A N 1
ATOM 1349 C CA . SER A 1 176 ? 14.204 -4.792 -48.800 1.00 51.09 176 SER A CA 1
ATOM 1350 C C . SER A 1 176 ? 12.976 -4.107 -48.193 1.00 51.09 176 SER A C 1
ATOM 1352 O O . SER A 1 176 ? 12.303 -4.689 -47.341 1.00 51.09 176 SER A O 1
ATOM 1354 N N . ALA A 1 177 ? 12.671 -2.883 -48.634 1.00 50.66 177 ALA A N 1
ATOM 1355 C CA . ALA A 1 177 ? 11.487 -2.123 -48.240 1.00 50.66 177 ALA A CA 1
ATOM 1356 C C . ALA A 1 177 ? 10.208 -2.848 -48.697 1.00 50.66 177 ALA A C 1
ATOM 1358 O O . ALA A 1 177 ? 9.695 -2.618 -49.786 1.00 50.66 177 ALA A O 1
ATOM 1359 N N . GLY A 1 178 ? 9.717 -3.776 -47.882 1.00 48.88 178 GLY A N 1
ATOM 1360 C CA . GLY A 1 178 ? 8.596 -4.630 -48.249 1.00 48.88 178 GLY A CA 1
ATOM 1361 C C . GLY A 1 178 ? 7.946 -5.271 -47.037 1.00 48.88 178 GLY A C 1
ATOM 1362 O O . GLY A 1 178 ? 7.976 -6.486 -46.898 1.00 48.88 178 GLY A O 1
ATOM 1363 N N . TYR A 1 179 ? 7.338 -4.457 -46.176 1.00 39.09 179 TYR A N 1
ATOM 1364 C CA . TYR A 1 179 ? 6.211 -4.918 -45.369 1.00 39.09 179 TYR A CA 1
ATOM 1365 C C . TYR A 1 179 ? 4.969 -4.137 -45.806 1.00 39.09 179 TYR A C 1
ATOM 1367 O O . TYR A 1 179 ? 5.016 -2.905 -45.829 1.00 39.09 179 TYR A O 1
ATOM 1375 N N . PRO A 1 180 ? 3.871 -4.814 -46.187 1.00 42.75 180 PRO A N 1
ATOM 1376 C CA . PRO A 1 180 ? 2.654 -4.139 -46.592 1.00 42.75 180 PRO A CA 1
ATOM 1377 C C . PRO A 1 180 ? 2.046 -3.458 -45.368 1.00 42.75 180 PRO A C 1
ATOM 1379 O O . PRO A 1 180 ? 1.616 -4.105 -44.413 1.00 42.75 180 PRO A O 1
ATOM 1382 N N . THR A 1 181 ? 1.998 -2.130 -45.402 1.00 43.28 181 THR A N 1
ATOM 1383 C CA . THR A 1 181 ? 1.116 -1.351 -44.542 1.00 43.28 181 THR A CA 1
ATOM 1384 C C . THR A 1 181 ? -0.316 -1.694 -44.941 1.00 43.28 181 THR A C 1
ATOM 1386 O O . THR A 1 181 ? -0.829 -1.183 -45.934 1.00 43.28 181 THR A O 1
ATOM 1389 N N . GLY A 1 182 ? -0.950 -2.608 -44.211 1.00 45.66 182 GLY A N 1
ATOM 1390 C CA . GLY A 1 182 ? -2.379 -2.858 -44.330 1.00 45.66 182 GLY A CA 1
ATOM 1391 C C . GLY A 1 182 ? -3.159 -1.645 -43.832 1.00 45.66 182 GLY A C 1
ATOM 1392 O O . GLY A 1 182 ? -3.483 -1.565 -42.651 1.00 45.66 182 GLY A O 1
ATOM 1393 N N . SER A 1 183 ? -3.449 -0.700 -44.722 1.00 36.31 183 SER A N 1
ATOM 1394 C CA . SER A 1 183 ? -4.519 0.279 -44.545 1.00 36.31 183 SER A CA 1
ATOM 1395 C C . SER A 1 183 ? -5.713 -0.134 -45.419 1.00 36.31 183 SER A C 1
ATOM 1397 O O . SER A 1 183 ? -5.530 -0.474 -46.590 1.00 36.31 183 SER A O 1
ATOM 1399 N N . PRO A 1 184 ? -6.940 -0.158 -44.868 1.00 42.12 184 PRO A N 1
ATOM 1400 C CA . PRO A 1 184 ? -8.126 -0.554 -45.612 1.00 42.12 184 PRO A CA 1
ATOM 1401 C C . PRO A 1 184 ? -8.486 0.548 -46.611 1.00 42.12 184 PRO A C 1
ATOM 1403 O O . PRO A 1 184 ? -8.673 1.708 -46.242 1.00 42.12 184 PRO A O 1
ATOM 1406 N N . THR A 1 185 ? -8.574 0.189 -47.887 1.00 42.88 185 THR A N 1
ATOM 1407 C CA . THR A 1 185 ? -9.081 1.062 -48.946 1.00 42.88 185 THR A CA 1
ATOM 1408 C C . THR A 1 185 ? -10.560 1.388 -48.694 1.00 42.88 185 THR A C 1
ATOM 1410 O O . THR A 1 185 ? -11.362 0.471 -48.503 1.00 42.88 185 THR A O 1
ATOM 1413 N N . PRO A 1 186 ? -10.973 2.669 -48.714 1.00 42.41 186 PRO A N 1
ATOM 1414 C CA . PRO A 1 186 ? -12.383 3.013 -48.757 1.00 42.41 186 PRO A CA 1
ATOM 1415 C C . PRO A 1 186 ? -12.919 2.718 -50.160 1.00 42.41 186 PRO A C 1
ATOM 1417 O O . PRO A 1 186 ? -12.346 3.144 -51.162 1.00 42.41 186 PRO A O 1
ATOM 1420 N N . GLY A 1 187 ? -14.012 1.958 -50.218 1.00 43.72 187 GLY A N 1
ATOM 1421 C CA . GLY A 1 187 ? -14.704 1.615 -51.453 1.00 43.72 187 GLY A CA 1
ATOM 1422 C C . GLY A 1 187 ? -15.203 2.861 -52.178 1.00 43.72 187 GLY A C 1
ATOM 1423 O O . GLY A 1 187 ? -16.105 3.551 -51.709 1.00 43.72 187 GLY A O 1
ATOM 1424 N N . THR A 1 188 ? -14.639 3.119 -53.352 1.00 40.31 188 THR A N 1
ATOM 1425 C CA . THR A 1 188 ? -15.169 4.096 -54.297 1.00 40.31 188 THR A CA 1
ATOM 1426 C C . THR A 1 188 ? -16.343 3.457 -55.031 1.00 40.31 188 THR A C 1
ATOM 1428 O O . THR A 1 188 ? -16.159 2.720 -55.998 1.00 40.31 188 THR A O 1
ATOM 1431 N N . SER A 1 189 ? -17.567 3.729 -54.570 1.00 50.25 189 SER A N 1
ATOM 1432 C CA . SER A 1 189 ? -18.747 3.560 -55.414 1.00 50.25 189 SER A CA 1
ATOM 1433 C C . SER A 1 189 ? -18.737 4.668 -56.463 1.00 50.25 189 SER A C 1
ATOM 1435 O O . SER A 1 189 ? -18.837 5.846 -56.120 1.00 50.25 189 SER A O 1
ATOM 1437 N N . SER A 1 190 ? -18.641 4.307 -57.733 1.00 41.81 190 SER A N 1
ATOM 1438 C CA . SER A 1 190 ? -19.062 5.186 -58.817 1.00 41.81 190 SER A CA 1
ATOM 1439 C C . SER A 1 190 ? -19.531 4.312 -59.969 1.00 41.81 190 SER A C 1
ATOM 1441 O O . SER A 1 190 ? -18.729 3.692 -60.664 1.00 41.81 190 SER A O 1
ATOM 1443 N N . GLY A 1 191 ? -20.851 4.199 -60.111 1.00 46.12 191 GLY A N 1
ATOM 1444 C CA . GLY A 1 191 ? -21.443 3.723 -61.354 1.00 46.12 191 GLY A CA 1
ATOM 1445 C C . GLY A 1 191 ? -21.223 4.748 -62.468 1.00 46.12 191 GLY A C 1
ATOM 1446 O O . GLY A 1 191 ? -20.965 5.925 -62.203 1.00 46.12 191 GLY A O 1
ATOM 1447 N N . PRO A 1 192 ? -21.417 4.330 -63.722 1.00 50.03 192 PRO A N 1
ATOM 1448 C CA . PRO A 1 192 ? -22.348 5.110 -64.515 1.00 50.03 192 PRO A CA 1
ATOM 1449 C C . PRO A 1 192 ? -23.356 4.271 -65.302 1.00 50.03 192 PRO A C 1
ATOM 1451 O O . PRO A 1 192 ? -23.160 3.117 -65.669 1.00 50.03 192 PRO A O 1
ATOM 1454 N N . VAL A 1 193 ? -24.460 4.969 -65.524 1.00 49.59 193 VAL A N 1
ATOM 1455 C CA . VAL A 1 193 ? -25.671 4.690 -66.286 1.00 49.59 193 VAL A CA 1
ATOM 1456 C C . VAL A 1 193 ? -25.387 4.390 -67.764 1.00 49.59 193 VAL A C 1
ATOM 1458 O O . VAL A 1 193 ? -24.597 5.093 -68.388 1.00 49.59 193 VAL A O 1
ATOM 1461 N N . SER A 1 194 ? -26.137 3.449 -68.351 1.00 42.41 194 SER A N 1
ATOM 1462 C CA . SER A 1 194 ? -26.667 3.492 -69.735 1.00 42.41 194 SER A CA 1
ATOM 1463 C C . SER A 1 194 ? -27.783 2.443 -69.860 1.00 42.41 194 SER A C 1
ATOM 1465 O O . SER A 1 194 ? -27.535 1.261 -69.669 1.00 42.41 194 SER A O 1
ATOM 1467 N N . ARG A 1 195 ? -29.057 2.865 -69.867 1.00 42.94 195 ARG A N 1
ATOM 1468 C CA . ARG A 1 195 ? -29.932 2.974 -71.057 1.00 42.94 195 ARG A CA 1
ATOM 1469 C C . ARG A 1 195 ? -29.965 1.710 -71.931 1.00 42.94 195 ARG A C 1
ATOM 1471 O O . ARG A 1 195 ? -29.135 1.575 -72.824 1.00 42.94 195 ARG A O 1
ATOM 1478 N N . LEU A 1 196 ? -30.990 0.883 -71.729 1.00 42.44 196 LEU A N 1
ATOM 1479 C CA . LEU A 1 196 ? -32.145 0.689 -72.623 1.00 42.44 196 LEU A CA 1
AT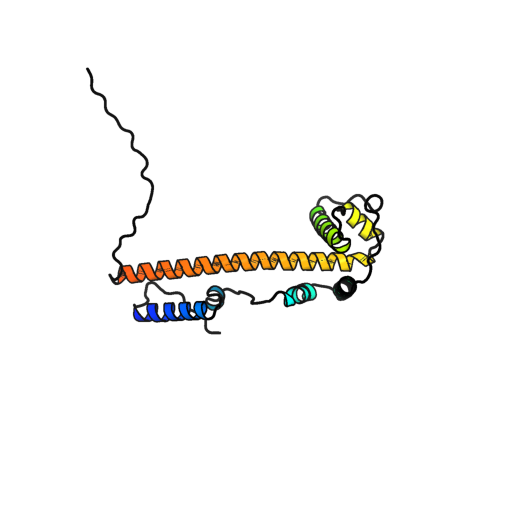OM 1480 C C . LEU A 1 196 ? -33.268 0.003 -71.838 1.00 42.44 196 LEU A C 1
ATOM 1482 O O . LEU A 1 196 ? -32.931 -0.812 -70.952 1.00 42.44 196 LEU A O 1
#

pLDDT: mean 73.63, std 16.89, range [36.31, 94.81]